Protein AF-A0AAW1X110-F1 (afdb_monomer_lite)

Organism: Rubus argutus (NCBI:txid59490)

Sequence (268 aa):
MRRFTKSFSGSEAVDFLSEDQYLEREEAIEFGRKLASKLFFQHVLEENLFEDGNHLYRFLDDDPIVSQCHNIPKGIIDVKPKPIIDIASRLRFLSCAILEAYVSEDGKHIDYRSIHGSEEFCKLSKMVFYGGNQRPPYNLMKPFSPKDKRVMVALPYAEPLIHFALVCGTRSGPALRCYSPGDIDKELMEAARSFLRNGGLIIGFDTKVASANKILKWFSIDFGKNEMEVLKHSSNYLEPAVSEALLELLATSQPKVMYQPYDWGLNC

Structure (mmCIF, N/CA/C/O backbone):
data_AF-A0AAW1X110-F1
#
_entry.id   AF-A0AAW1X110-F1
#
loop_
_atom_site.group_PDB
_atom_site.id
_atom_site.type_symbol
_atom_site.label_atom_id
_atom_site.label_alt_id
_atom_site.label_comp_id
_atom_site.label_asym_id
_atom_site.label_entity_id
_atom_site.label_seq_id
_atom_site.pdbx_PDB_ins_code
_atom_site.Cartn_x
_atom_site.Cartn_y
_atom_site.Cartn_z
_atom_site.occupancy
_atom_site.B_iso_or_equiv
_atom_site.auth_seq_id
_atom_site.auth_comp_id
_atom_site.auth_asym_id
_atom_site.auth_atom_id
_atom_site.pdbx_PDB_model_num
ATOM 1 N N . MET A 1 1 ? 32.647 -20.473 -11.581 1.00 50.22 1 MET A N 1
ATOM 2 C CA . MET A 1 1 ? 31.744 -20.030 -12.666 1.00 50.22 1 MET A CA 1
ATOM 3 C C . MET A 1 1 ? 30.499 -19.443 -12.010 1.00 50.22 1 MET A C 1
ATOM 5 O O . MET A 1 1 ? 29.885 -20.148 -11.219 1.00 50.22 1 MET A O 1
ATOM 9 N N . ARG A 1 2 ? 30.187 -18.154 -12.210 1.00 65.50 2 ARG A N 1
ATOM 10 C CA . ARG A 1 2 ? 28.954 -17.551 -11.664 1.00 65.50 2 ARG A CA 1
ATOM 11 C C . ARG A 1 2 ? 27.786 -17.952 -12.567 1.00 65.50 2 ARG A C 1
ATOM 13 O O . ARG A 1 2 ? 27.905 -17.832 -13.780 1.00 65.50 2 ARG A O 1
ATOM 20 N N . ARG A 1 3 ? 26.701 -18.471 -11.989 1.00 70.88 3 ARG A N 1
ATOM 21 C CA . ARG A 1 3 ? 25.491 -18.871 -12.719 1.00 70.88 3 ARG A CA 1
ATOM 22 C C . ARG A 1 3 ? 24.412 -17.827 -12.472 1.00 70.88 3 ARG A C 1
ATOM 24 O O . ARG A 1 3 ? 24.076 -17.569 -11.320 1.00 70.88 3 ARG A O 1
ATOM 31 N N . PHE A 1 4 ? 23.875 -17.258 -13.541 1.00 74.19 4 PHE A N 1
ATOM 32 C CA . PHE A 1 4 ? 22.747 -16.336 -13.483 1.00 74.19 4 PHE A CA 1
ATOM 33 C C . PHE A 1 4 ? 21.502 -17.070 -13.982 1.00 74.19 4 PHE A C 1
ATOM 35 O O . PHE A 1 4 ? 21.523 -17.695 -15.038 1.00 74.19 4 PHE A O 1
ATOM 42 N N . THR A 1 5 ? 20.450 -17.094 -13.166 1.00 76.12 5 THR A N 1
ATOM 43 C CA . THR A 1 5 ? 19.159 -17.706 -13.510 1.00 76.12 5 THR A CA 1
ATOM 44 C C . THR A 1 5 ? 18.179 -16.632 -13.962 1.00 76.12 5 THR A C 1
ATOM 46 O O . THR A 1 5 ? 18.274 -15.493 -13.493 1.00 76.12 5 THR A O 1
ATOM 49 N N . LYS A 1 6 ? 17.231 -17.020 -14.830 1.00 81.06 6 LYS A N 1
ATOM 50 C CA . LYS A 1 6 ? 16.184 -16.143 -15.380 1.00 81.06 6 LYS A CA 1
ATOM 51 C C . LYS A 1 6 ? 16.740 -14.862 -16.017 1.00 81.06 6 LYS A C 1
ATOM 53 O O . LYS A 1 6 ? 16.281 -13.762 -15.744 1.00 81.06 6 LYS A O 1
ATOM 58 N N . SER A 1 7 ? 17.797 -15.016 -16.799 1.00 87.62 7 SER A N 1
ATOM 59 C CA . SER A 1 7 ? 18.450 -13.930 -17.524 1.00 87.62 7 SER A CA 1
ATOM 60 C C . SER A 1 7 ? 18.450 -14.239 -19.012 1.00 87.62 7 SER A C 1
ATOM 62 O O . SER A 1 7 ? 18.475 -15.412 -19.380 1.00 87.62 7 SER A O 1
ATOM 64 N N . PHE A 1 8 ? 18.485 -13.194 -19.823 1.00 89.25 8 PHE A N 1
ATOM 65 C CA . PHE A 1 8 ? 18.603 -13.254 -21.278 1.00 89.25 8 PHE A CA 1
ATOM 66 C C . PHE A 1 8 ? 19.814 -12.427 -21.724 1.00 89.25 8 PHE A C 1
ATOM 68 O O . PHE A 1 8 ? 20.275 -11.554 -20.976 1.00 89.25 8 PHE A O 1
ATOM 75 N N . SER A 1 9 ? 20.367 -12.709 -22.902 1.00 92.44 9 SER A N 1
ATOM 76 C CA . SER A 1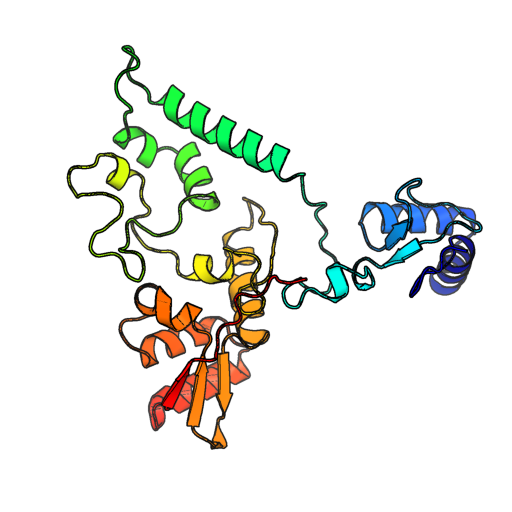 9 ? 21.443 -11.891 -23.465 1.00 92.44 9 SER A CA 1
ATOM 77 C C . SER A 1 9 ? 20.899 -10.647 -24.171 1.00 92.44 9 SER A C 1
ATOM 79 O O . SER A 1 9 ? 19.764 -10.617 -24.647 1.00 92.44 9 SER A O 1
ATOM 81 N N . GLY A 1 10 ? 21.727 -9.606 -24.274 1.00 91.75 10 GLY A N 1
ATOM 82 C CA . GLY A 1 10 ? 21.405 -8.417 -25.062 1.00 91.75 10 GLY A CA 1
ATOM 83 C C . GLY A 1 10 ? 21.059 -8.767 -26.509 1.00 91.75 10 GLY A C 1
ATOM 84 O O . GLY A 1 10 ? 20.082 -8.250 -27.038 1.00 91.75 10 GLY A O 1
ATOM 85 N N . SER A 1 11 ? 21.792 -9.708 -27.113 1.00 92.31 11 SER A N 1
ATOM 86 C CA . SER A 1 11 ? 21.510 -10.181 -28.472 1.00 92.31 11 SER A CA 1
ATOM 87 C C . SER A 1 11 ? 20.149 -10.869 -28.599 1.00 92.31 11 SER A C 1
ATOM 89 O O . SER A 1 11 ? 19.409 -10.541 -29.517 1.00 92.31 11 SER A O 1
ATOM 91 N N . GLU A 1 12 ? 19.778 -11.745 -27.656 1.00 91.25 12 GLU A N 1
ATOM 92 C CA . GLU A 1 12 ? 18.463 -12.407 -27.641 1.00 91.25 12 GLU A CA 1
ATOM 93 C C . GLU A 1 12 ? 17.323 -11.384 -27.537 1.00 91.25 12 GLU A C 1
ATOM 95 O O . GLU A 1 12 ? 16.295 -11.520 -28.198 1.00 91.25 12 GLU A O 1
ATOM 100 N N . ALA A 1 13 ? 17.509 -10.332 -26.735 1.00 91.00 13 ALA A N 1
ATOM 101 C CA . ALA A 1 13 ? 16.529 -9.257 -26.624 1.00 91.00 13 ALA A CA 1
ATOM 102 C C . ALA A 1 13 ? 16.417 -8.423 -27.905 1.00 91.00 13 ALA A C 1
ATOM 104 O O . ALA A 1 13 ? 15.311 -8.059 -28.292 1.00 91.00 13 ALA A O 1
ATOM 105 N N . VAL A 1 14 ? 17.539 -8.111 -28.559 1.00 92.94 14 VAL A N 1
ATOM 106 C CA . VAL A 1 14 ? 17.538 -7.372 -29.830 1.00 92.94 14 VAL A CA 1
ATOM 107 C C . VAL A 1 14 ? 16.884 -8.195 -30.937 1.00 92.94 14 VAL A C 1
ATOM 109 O O . VAL A 1 14 ? 16.071 -7.647 -31.676 1.00 92.94 14 VAL A O 1
ATOM 112 N N . ASP A 1 15 ? 17.185 -9.493 -31.015 1.00 91.19 15 ASP A N 1
ATOM 113 C CA . ASP A 1 15 ? 16.575 -10.411 -31.982 1.00 91.19 15 ASP A CA 1
ATOM 114 C C . ASP A 1 15 ? 15.051 -10.455 -31.787 1.00 91.19 15 ASP A C 1
ATOM 116 O O . ASP A 1 15 ? 14.297 -10.217 -32.730 1.00 91.19 15 ASP A O 1
ATOM 120 N N . PHE A 1 16 ? 14.594 -10.626 -30.541 1.00 91.62 16 PHE A N 1
ATOM 121 C CA . PHE A 1 16 ? 13.169 -10.608 -30.204 1.00 91.62 16 PHE A CA 1
ATOM 122 C C . PHE A 1 16 ? 12.484 -9.283 -30.573 1.00 91.62 16 PHE A C 1
ATOM 124 O O . PHE A 1 16 ? 11.416 -9.286 -31.178 1.00 91.62 16 PHE A O 1
ATOM 131 N N . LEU A 1 17 ? 13.083 -8.140 -30.221 1.00 89.62 17 LEU A N 1
ATOM 132 C CA . LEU A 1 17 ? 12.506 -6.822 -30.509 1.00 89.62 17 LEU A CA 1
ATOM 133 C C . LEU A 1 17 ? 12.467 -6.519 -32.011 1.00 89.62 17 LEU A C 1
ATOM 135 O O . LEU A 1 17 ? 11.524 -5.882 -32.476 1.00 89.62 17 LEU A O 1
ATOM 139 N N . SER A 1 18 ? 13.476 -6.968 -32.759 1.00 90.44 18 SER A N 1
ATOM 140 C CA . SER A 1 18 ? 13.525 -6.822 -34.213 1.00 90.44 18 SER A CA 1
ATOM 141 C C . SER A 1 18 ? 12.411 -7.627 -34.887 1.00 90.44 18 SER A C 1
ATOM 143 O O . SER A 1 18 ? 11.710 -7.088 -35.743 1.00 90.44 18 SER A O 1
ATOM 145 N N . GLU A 1 19 ? 12.183 -8.870 -34.450 1.00 88.62 19 GLU A N 1
ATOM 146 C CA . GLU A 1 19 ? 11.130 -9.740 -34.990 1.00 88.62 19 GLU A CA 1
ATOM 147 C C . GLU A 1 19 ? 9.714 -9.292 -34.597 1.00 88.62 19 GLU A C 1
ATOM 149 O O . GLU A 1 19 ? 8.831 -9.221 -35.451 1.00 88.62 19 GLU A O 1
ATOM 154 N N . ASP A 1 20 ? 9.482 -8.979 -33.319 1.00 86.69 20 ASP A N 1
ATOM 155 C CA . ASP A 1 20 ? 8.144 -8.683 -32.787 1.00 86.69 20 ASP A CA 1
ATOM 156 C C . ASP A 1 20 ? 7.628 -7.301 -33.221 1.00 86.69 20 ASP A C 1
ATOM 158 O O . ASP A 1 20 ? 6.444 -7.131 -33.517 1.00 86.69 20 ASP A O 1
ATOM 162 N N . GLN A 1 21 ? 8.522 -6.309 -33.293 1.00 82.50 21 GLN A N 1
ATOM 163 C CA . GLN A 1 21 ? 8.171 -4.926 -33.633 1.00 82.50 21 GLN A CA 1
ATOM 164 C C . GLN A 1 21 ? 8.523 -4.550 -35.081 1.00 82.50 21 GLN A C 1
ATOM 166 O O . GLN A 1 21 ? 8.281 -3.410 -35.477 1.00 82.50 21 GLN A O 1
ATOM 171 N N . TYR A 1 22 ? 9.052 -5.490 -35.877 1.00 85.88 22 TYR A N 1
ATOM 172 C CA . TYR A 1 22 ? 9.515 -5.267 -37.256 1.00 85.88 22 TYR A CA 1
ATOM 173 C C . TYR A 1 22 ? 10.511 -4.100 -37.365 1.00 85.88 22 TYR A C 1
ATOM 175 O O . TYR A 1 22 ? 10.393 -3.247 -38.245 1.00 85.88 22 TYR A O 1
ATOM 183 N N . LEU A 1 23 ? 11.465 -4.047 -36.433 1.00 86.69 23 LEU A N 1
ATOM 184 C CA . LEU A 1 23 ? 12.465 -2.982 -36.329 1.00 86.69 23 LEU A CA 1
ATOM 185 C C . LEU A 1 23 ? 13.807 -3.428 -36.904 1.00 86.69 23 LEU A C 1
ATOM 187 O O . LEU A 1 23 ? 14.222 -4.574 -36.709 1.00 86.69 23 LEU A O 1
ATOM 191 N N . GLU A 1 24 ? 14.533 -2.500 -37.529 1.00 91.50 24 GLU A N 1
ATOM 192 C CA . GLU A 1 24 ? 15.937 -2.730 -37.872 1.00 91.50 24 GLU A CA 1
ATOM 193 C C . GLU A 1 24 ? 16.781 -2.876 -36.599 1.00 91.50 24 GLU A C 1
ATOM 195 O O . GLU A 1 24 ? 16.444 -2.351 -35.533 1.00 91.50 24 GLU A O 1
ATOM 200 N N . ARG A 1 25 ? 17.915 -3.581 -36.689 1.00 90.94 25 ARG A N 1
ATOM 201 C CA . ARG A 1 25 ? 18.708 -3.944 -35.499 1.00 90.94 25 ARG A CA 1
ATOM 202 C C . ARG A 1 25 ? 19.133 -2.728 -34.665 1.00 90.94 25 ARG A C 1
ATOM 204 O O . ARG A 1 25 ? 19.085 -2.775 -33.439 1.00 90.94 25 ARG A O 1
ATOM 211 N N . GLU A 1 26 ? 19.506 -1.624 -35.313 1.00 90.75 26 GLU A N 1
ATOM 212 C CA . GLU A 1 26 ? 19.856 -0.370 -34.625 1.00 90.75 26 GLU A CA 1
ATOM 213 C C . GLU A 1 26 ? 18.654 0.261 -33.900 1.00 90.75 26 GLU A C 1
ATOM 215 O O . GLU A 1 26 ? 18.788 0.738 -32.769 1.00 90.75 26 GLU A O 1
ATOM 220 N N . GLU A 1 27 ? 17.466 0.207 -34.506 1.00 90.19 27 GLU A N 1
ATOM 221 C CA . GLU A 1 27 ? 16.222 0.720 -33.923 1.00 90.19 27 GLU A CA 1
ATOM 222 C C . GLU A 1 27 ? 15.771 -0.140 -32.735 1.00 90.19 27 GLU A C 1
ATOM 224 O O . GLU A 1 27 ? 15.361 0.393 -31.701 1.00 90.19 27 GLU A O 1
ATOM 229 N N . ALA A 1 28 ? 15.926 -1.464 -32.834 1.00 91.12 28 ALA A N 1
ATOM 230 C CA . ALA A 1 28 ? 15.676 -2.402 -31.743 1.00 91.12 28 ALA A CA 1
ATOM 231 C C . ALA A 1 28 ? 16.611 -2.152 -30.546 1.00 91.12 28 ALA A C 1
ATOM 233 O O . ALA A 1 28 ? 16.173 -2.212 -29.394 1.00 91.12 28 ALA A O 1
ATOM 234 N N . ILE A 1 29 ? 17.876 -1.786 -30.792 1.00 92.38 29 ILE A N 1
ATOM 235 C CA . ILE A 1 29 ? 18.818 -1.386 -29.733 1.00 92.38 29 ILE A CA 1
ATOM 236 C C . ILE A 1 29 ? 18.351 -0.103 -29.040 1.00 92.38 29 ILE A C 1
ATOM 238 O O . ILE A 1 29 ? 18.346 -0.025 -27.807 1.00 92.38 29 ILE A O 1
ATOM 242 N N . GLU A 1 30 ? 17.947 0.914 -29.803 1.00 92.56 30 GLU A N 1
ATOM 243 C CA . GLU A 1 30 ? 17.445 2.161 -29.224 1.00 92.56 30 GLU A CA 1
ATOM 244 C C . GLU A 1 30 ? 16.147 1.935 -28.432 1.00 92.56 30 GLU A C 1
ATOM 246 O O . GLU A 1 30 ? 15.969 2.486 -27.341 1.00 92.56 30 GLU A O 1
ATOM 251 N N . PHE A 1 31 ? 15.261 1.078 -28.935 1.00 90.19 31 PHE A N 1
ATOM 252 C CA . PHE A 1 31 ? 14.040 0.687 -28.244 1.00 90.19 31 PHE A CA 1
ATOM 253 C C . PHE A 1 31 ? 14.336 -0.081 -26.948 1.00 90.19 31 PHE A C 1
ATOM 255 O O . PHE A 1 31 ? 13.807 0.267 -25.891 1.00 90.19 31 PHE A O 1
ATOM 262 N N . GLY A 1 32 ? 15.267 -1.037 -26.979 1.00 90.50 32 GLY A N 1
ATOM 263 C CA . GLY A 1 32 ? 15.746 -1.740 -25.789 1.00 90.50 32 GLY A CA 1
ATOM 264 C C . GLY A 1 32 ? 16.339 -0.792 -24.741 1.00 90.50 32 GLY A C 1
ATOM 265 O O . GLY A 1 32 ? 16.020 -0.908 -23.558 1.00 90.50 32 GLY A O 1
ATOM 266 N N . ARG A 1 33 ? 17.099 0.237 -25.152 1.00 91.62 33 ARG A N 1
ATOM 267 C CA . ARG A 1 33 ? 17.575 1.303 -24.243 1.00 91.62 33 ARG A CA 1
ATOM 268 C C . ARG A 1 33 ? 16.424 2.101 -23.626 1.00 91.62 33 ARG A C 1
ATOM 270 O O . ARG A 1 33 ? 16.488 2.453 -22.445 1.00 91.62 33 ARG A O 1
ATOM 277 N N . LYS A 1 34 ? 15.353 2.370 -24.380 1.00 88.31 34 LYS A N 1
ATOM 278 C CA . LYS A 1 34 ? 14.141 3.027 -23.855 1.00 88.31 34 LYS A CA 1
ATOM 279 C C . LYS A 1 34 ? 13.443 2.145 -22.815 1.00 88.31 34 LYS A C 1
ATOM 281 O O . LYS A 1 34 ? 13.060 2.660 -21.768 1.00 88.31 34 LYS A O 1
ATOM 286 N N . LEU A 1 35 ? 13.354 0.834 -23.036 1.00 85.12 35 LEU A N 1
ATOM 287 C CA . LEU A 1 35 ? 12.799 -0.113 -22.061 1.00 85.12 35 LEU A CA 1
ATOM 288 C C . LEU A 1 35 ? 13.667 -0.222 -20.798 1.00 85.12 35 LEU A C 1
ATOM 290 O O . LEU A 1 35 ? 13.150 -0.124 -19.685 1.00 85.12 35 LEU A O 1
ATOM 294 N N . ALA A 1 36 ? 14.987 -0.336 -20.953 1.00 84.88 36 ALA A N 1
ATOM 295 C CA . ALA A 1 36 ? 15.929 -0.388 -19.835 1.00 84.88 36 ALA A CA 1
ATOM 296 C C . ALA A 1 36 ? 15.919 0.905 -19.000 1.00 84.88 36 ALA A C 1
ATOM 298 O O . ALA A 1 36 ? 15.918 0.857 -17.771 1.00 84.88 36 ALA A O 1
ATOM 299 N N . SER A 1 37 ? 15.833 2.081 -19.639 1.00 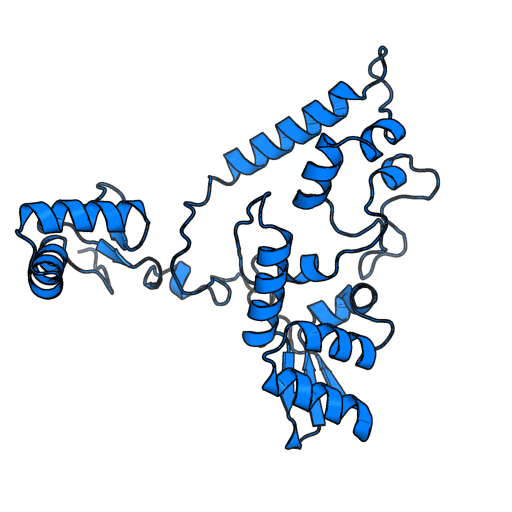79.25 37 SER A N 1
ATOM 300 C CA . SER A 1 37 ? 15.731 3.363 -18.915 1.00 79.25 37 SER A CA 1
ATOM 301 C C . SER A 1 37 ? 14.420 3.517 -18.135 1.00 79.25 37 SER A C 1
ATOM 303 O O . SER A 1 37 ? 14.394 4.204 -17.114 1.00 79.25 37 SER A O 1
ATOM 305 N N . LYS A 1 38 ? 13.358 2.828 -18.573 1.00 73.69 38 LYS A N 1
ATOM 306 C CA . LYS A 1 38 ? 12.084 2.680 -17.857 1.00 73.69 38 LYS A CA 1
ATOM 307 C C . LYS A 1 38 ? 12.051 1.487 -16.897 1.00 73.69 38 LYS A C 1
ATOM 309 O O . LYS A 1 38 ? 10.987 1.161 -16.388 1.00 73.69 38 LYS A O 1
ATOM 314 N N . LEU A 1 39 ? 13.198 0.856 -16.632 1.00 73.94 39 LEU A N 1
ATOM 315 C CA . LEU A 1 39 ? 13.346 -0.222 -15.654 1.00 73.94 39 LEU A CA 1
ATOM 316 C C . LEU A 1 39 ? 12.535 -1.493 -15.971 1.00 73.94 39 LEU A C 1
ATOM 318 O O . LEU A 1 39 ? 12.184 -2.241 -15.067 1.00 73.94 39 LEU A O 1
ATOM 322 N N . PHE A 1 40 ? 12.270 -1.796 -17.246 1.00 75.50 40 PHE A N 1
ATOM 323 C CA . PHE A 1 40 ? 11.650 -3.080 -17.612 1.00 75.50 40 PHE A CA 1
ATOM 324 C C . PHE A 1 40 ? 12.581 -4.261 -17.306 1.00 75.50 40 PHE A C 1
ATOM 326 O O . PHE A 1 40 ? 12.160 -5.298 -16.800 1.00 75.50 40 PHE A O 1
ATOM 333 N N . PHE A 1 41 ? 13.869 -4.085 -17.579 1.00 82.50 41 PHE A N 1
ATOM 334 C CA . PHE A 1 41 ? 14.927 -5.035 -17.271 1.00 82.50 41 PHE A CA 1
ATOM 335 C C . PHE A 1 41 ? 16.224 -4.273 -16.996 1.00 82.50 41 PHE A C 1
ATOM 337 O O . PHE A 1 41 ? 16.378 -3.122 -17.407 1.00 82.50 41 PHE A O 1
ATOM 344 N N . GLN A 1 42 ? 17.162 -4.916 -16.307 1.00 85.75 42 GLN A N 1
ATOM 345 C CA . GLN A 1 42 ? 18.447 -4.324 -15.943 1.00 85.75 42 GLN A CA 1
ATOM 346 C C . GLN A 1 42 ? 19.607 -5.273 -16.225 1.00 85.75 42 GLN A C 1
ATOM 348 O O . GLN A 1 42 ? 19.439 -6.495 -16.212 1.00 85.75 42 GLN A O 1
ATOM 353 N N . HIS A 1 43 ? 20.793 -4.710 -16.467 1.00 87.44 43 HIS A N 1
ATOM 354 C CA . HIS A 1 43 ? 22.016 -5.496 -16.578 1.00 87.44 43 HIS A CA 1
ATOM 355 C C . HIS A 1 43 ? 22.315 -6.168 -15.238 1.00 87.44 43 HIS A C 1
ATOM 357 O O . HIS A 1 43 ? 22.268 -5.529 -14.189 1.00 87.44 43 HIS A O 1
ATOM 363 N N . VAL A 1 44 ? 22.664 -7.451 -15.263 1.00 84.44 44 VAL A N 1
ATOM 364 C CA . VAL A 1 44 ? 22.823 -8.267 -14.049 1.00 84.44 44 VAL A CA 1
ATOM 365 C C . VAL A 1 44 ? 23.944 -7.760 -13.124 1.00 84.44 44 VAL A C 1
ATOM 367 O O . VAL A 1 44 ? 23.921 -8.041 -11.928 1.00 84.44 44 VAL A O 1
ATOM 370 N N . LEU A 1 45 ? 24.915 -7.016 -13.665 1.00 81.19 45 LEU A N 1
ATOM 371 C CA . LEU A 1 45 ? 26.000 -6.373 -12.907 1.00 81.19 45 LEU A CA 1
ATOM 372 C C . LEU A 1 45 ? 25.860 -4.844 -12.802 1.00 81.19 45 LEU A C 1
ATOM 374 O O . LEU A 1 45 ? 26.769 -4.202 -12.295 1.00 81.19 45 LEU A O 1
ATOM 378 N N . GLU A 1 46 ? 24.776 -4.258 -13.323 1.00 74.88 46 GLU A N 1
ATOM 379 C CA . GLU A 1 46 ? 24.535 -2.799 -13.342 1.00 74.88 46 GLU A CA 1
ATOM 380 C C . GLU A 1 46 ? 25.619 -1.950 -14.052 1.00 74.88 46 GLU A C 1
ATOM 382 O O . GLU A 1 46 ? 25.669 -0.735 -13.893 1.00 74.88 46 GLU A O 1
ATOM 387 N N . GLU A 1 47 ? 26.478 -2.570 -14.866 1.00 78.12 47 GLU A N 1
ATOM 388 C CA . GLU A 1 47 ? 27.591 -1.896 -15.556 1.00 78.12 47 GLU A CA 1
ATOM 389 C C . GLU A 1 47 ? 27.143 -1.015 -16.734 1.00 78.12 47 GLU A C 1
ATOM 391 O O . GLU A 1 47 ? 27.673 0.079 -16.907 1.00 78.12 47 GLU A O 1
ATOM 396 N N . ASN A 1 48 ? 26.147 -1.461 -17.513 1.00 81.69 48 ASN A N 1
ATOM 397 C CA . ASN A 1 48 ? 25.702 -0.804 -18.748 1.00 81.69 48 ASN A CA 1
ATOM 398 C C . ASN A 1 48 ? 24.168 -0.695 -18.807 1.00 81.69 48 ASN A C 1
ATOM 400 O O . ASN A 1 48 ? 23.452 -1.507 -18.220 1.00 81.69 48 ASN A O 1
ATOM 404 N N . LEU A 1 49 ? 23.656 0.288 -19.561 1.00 84.56 49 LEU A N 1
ATOM 405 C CA . LEU A 1 49 ? 22.212 0.510 -19.721 1.00 84.56 49 LEU A CA 1
ATOM 406 C C . LEU A 1 49 ? 21.556 -0.579 -20.589 1.00 84.56 49 LEU A C 1
ATOM 408 O O . LEU A 1 49 ? 20.672 -1.285 -20.118 1.00 84.56 49 LEU A O 1
ATOM 412 N N . PHE A 1 50 ? 21.985 -0.713 -21.848 1.00 91.38 50 PHE A N 1
ATOM 413 C CA . PHE A 1 50 ? 21.601 -1.796 -22.761 1.00 91.38 50 PHE A CA 1
ATOM 414 C C . PHE A 1 50 ? 22.529 -1.818 -23.984 1.00 91.38 50 PHE A C 1
ATOM 416 O O . PHE A 1 50 ? 22.725 -0.781 -24.633 1.00 91.38 50 PHE A O 1
ATOM 423 N N . GLU A 1 51 ? 23.083 -2.989 -24.288 1.00 91.31 51 GLU A N 1
ATOM 424 C CA . GLU A 1 51 ? 24.027 -3.237 -25.376 1.00 91.31 51 GLU A CA 1
ATOM 425 C C . GLU A 1 51 ? 23.706 -4.569 -26.058 1.00 91.31 51 GLU A C 1
ATOM 427 O O . GLU A 1 51 ? 23.393 -5.561 -25.398 1.00 91.31 51 GLU A O 1
ATOM 432 N N . ASP A 1 52 ? 23.802 -4.580 -27.387 1.00 91.12 52 ASP A N 1
ATOM 433 C CA . ASP A 1 52 ? 23.694 -5.794 -28.192 1.00 91.12 52 ASP A CA 1
ATOM 434 C C . ASP A 1 52 ? 24.953 -6.649 -28.014 1.00 91.12 52 ASP A C 1
ATOM 436 O O . ASP A 1 52 ? 26.075 -6.178 -28.214 1.00 91.12 52 ASP A O 1
ATOM 440 N N . GLY A 1 53 ? 24.771 -7.905 -27.611 1.00 89.69 53 GLY A N 1
ATOM 441 C CA . GLY A 1 53 ? 25.861 -8.844 -27.378 1.00 89.69 53 GLY A CA 1
ATOM 442 C C . GLY A 1 53 ? 25.622 -9.770 -26.189 1.00 89.69 53 GLY A C 1
ATOM 443 O O . GLY A 1 53 ? 24.493 -10.011 -25.763 1.00 89.69 53 GLY A O 1
ATOM 444 N N . ASN A 1 54 ? 26.717 -10.284 -25.627 1.00 88.88 54 ASN A N 1
ATOM 445 C CA . ASN A 1 54 ? 26.702 -11.304 -24.568 1.00 88.88 54 ASN A CA 1
ATOM 446 C C . ASN A 1 54 ? 26.508 -10.736 -23.151 1.00 88.88 54 ASN A C 1
ATOM 448 O O . ASN A 1 54 ? 26.742 -11.433 -22.160 1.00 88.88 54 ASN A O 1
ATOM 452 N N . HIS A 1 55 ? 26.100 -9.475 -23.044 1.00 90.25 55 HIS A N 1
ATOM 453 C CA . HIS A 1 55 ? 25.732 -8.856 -21.777 1.00 90.25 55 HIS A CA 1
ATOM 454 C C . HIS A 1 55 ? 24.434 -9.479 -21.269 1.00 90.25 55 HIS A C 1
ATOM 456 O O . HIS A 1 55 ? 23.504 -9.692 -22.043 1.00 90.25 55 HIS A O 1
ATOM 462 N N . LEU A 1 56 ? 24.381 -9.807 -19.978 1.00 89.94 56 LEU A N 1
ATOM 463 C CA . LEU A 1 56 ? 23.225 -10.477 -19.387 1.00 89.94 56 LEU A CA 1
ATOM 464 C C . LEU A 1 56 ? 22.300 -9.462 -18.730 1.00 89.94 56 LEU A C 1
ATOM 466 O O . LEU A 1 56 ? 22.730 -8.648 -17.908 1.00 89.94 56 LEU A O 1
ATOM 470 N N . TYR A 1 57 ? 21.017 -9.591 -19.035 1.00 87.69 57 TYR A N 1
ATOM 471 C CA . TYR A 1 57 ? 19.941 -8.768 -18.508 1.00 87.69 57 TYR A CA 1
ATOM 472 C C . TYR A 1 57 ? 18.906 -9.634 -17.792 1.00 87.69 57 TYR A C 1
ATOM 474 O O . TYR A 1 57 ? 18.797 -10.841 -18.024 1.00 87.69 57 TYR A O 1
ATOM 482 N N . ARG A 1 58 ? 18.163 -9.020 -16.873 1.00 85.06 58 ARG A N 1
ATOM 483 C CA . ARG A 1 58 ? 17.107 -9.667 -16.092 1.00 85.06 58 ARG A CA 1
ATOM 484 C C . ARG A 1 58 ? 15.929 -8.712 -15.917 1.00 85.06 58 ARG A C 1
ATOM 486 O O . ARG A 1 58 ? 16.138 -7.534 -15.630 1.00 85.06 58 ARG A O 1
ATOM 493 N N . PHE A 1 59 ? 14.707 -9.226 -16.047 1.00 81.31 59 PHE A N 1
ATOM 494 C CA . PHE A 1 59 ? 13.494 -8.489 -15.686 1.00 81.31 59 PHE A CA 1
ATOM 495 C C . PHE A 1 59 ? 13.458 -8.213 -14.181 1.00 81.31 59 PHE A C 1
ATOM 497 O O . PHE A 1 59 ? 13.821 -9.077 -13.385 1.00 81.31 59 PHE A O 1
ATOM 504 N N . LEU A 1 60 ? 12.993 -7.033 -13.770 1.00 68.88 60 LEU A N 1
ATOM 505 C CA . LEU A 1 60 ? 12.944 -6.696 -12.341 1.00 68.88 60 LEU A CA 1
ATOM 506 C C . LEU A 1 60 ? 12.060 -7.652 -11.526 1.00 68.88 60 LEU A C 1
ATOM 508 O O . LEU A 1 60 ? 12.412 -7.983 -10.397 1.00 68.88 60 LEU A O 1
ATOM 512 N N . ASP A 1 61 ? 10.973 -8.159 -12.112 1.00 64.19 61 ASP A N 1
ATOM 513 C CA . ASP A 1 61 ? 10.095 -9.150 -11.470 1.00 64.19 61 ASP A CA 1
ATOM 514 C C . ASP A 1 61 ? 10.804 -10.489 -11.185 1.00 64.19 61 ASP A C 1
ATOM 516 O O . ASP A 1 61 ? 10.417 -11.232 -10.279 1.00 64.19 61 ASP A O 1
ATOM 520 N N . ASP A 1 62 ? 11.854 -10.801 -11.948 1.00 68.31 62 ASP A N 1
ATOM 521 C CA . ASP A 1 62 ? 12.657 -12.014 -11.800 1.00 68.31 62 ASP A CA 1
ATOM 522 C C . ASP A 1 62 ? 13.906 -11.807 -10.939 1.00 68.31 62 ASP A C 1
ATOM 524 O O . ASP A 1 62 ? 14.680 -12.754 -10.741 1.00 68.31 62 ASP A O 1
ATOM 528 N N . ASP A 1 63 ? 14.115 -10.600 -10.402 1.00 66.12 63 ASP A N 1
ATOM 529 C CA . ASP A 1 63 ? 15.186 -10.344 -9.451 1.00 66.12 63 ASP A CA 1
ATOM 530 C C . ASP A 1 63 ? 15.027 -11.261 -8.221 1.00 66.12 63 ASP A C 1
ATOM 532 O O . ASP A 1 63 ? 13.934 -11.375 -7.659 1.00 66.12 63 ASP A O 1
ATOM 536 N N . PRO A 1 64 ? 16.084 -11.973 -7.789 1.00 63.59 64 PRO A N 1
ATOM 537 C CA . PRO A 1 64 ? 15.988 -12.925 -6.689 1.00 63.59 64 PRO A CA 1
ATOM 538 C C . PRO A 1 64 ? 15.561 -12.274 -5.370 1.00 63.59 64 PRO A C 1
ATOM 540 O O . PRO A 1 64 ? 15.003 -12.976 -4.538 1.00 63.59 64 PRO A O 1
ATOM 543 N N . ILE A 1 65 ? 15.788 -10.974 -5.171 1.00 59.53 65 ILE A N 1
ATOM 544 C CA . ILE A 1 65 ? 15.317 -10.246 -3.989 1.00 59.53 65 ILE A CA 1
ATOM 545 C C . ILE A 1 65 ? 13.841 -9.880 -4.173 1.00 59.53 65 ILE A C 1
ATOM 547 O O . ILE A 1 65 ? 13.021 -10.209 -3.321 1.00 59.53 65 ILE A O 1
ATOM 551 N N . VAL A 1 66 ? 13.479 -9.274 -5.309 1.00 56.12 66 VAL A N 1
ATOM 552 C CA . VAL A 1 66 ? 12.101 -8.816 -5.591 1.00 56.12 66 VAL A CA 1
ATOM 553 C C . VAL A 1 66 ? 11.112 -9.982 -5.669 1.00 56.12 66 VAL A C 1
ATOM 555 O O . VAL A 1 66 ? 10.007 -9.895 -5.140 1.00 56.12 66 VAL A O 1
ATOM 558 N N . SER A 1 67 ? 11.517 -11.106 -6.261 1.00 56.94 67 SER A N 1
ATOM 559 C CA . SER A 1 67 ? 10.693 -12.316 -6.382 1.00 56.94 67 SER A CA 1
ATOM 560 C C . SER A 1 67 ? 10.388 -13.000 -5.044 1.00 56.94 67 SER A C 1
ATOM 562 O O . SER A 1 67 ? 9.423 -13.764 -4.962 1.00 56.94 67 SER A O 1
ATOM 564 N N . GLN A 1 68 ? 11.174 -12.724 -3.996 1.00 54.41 68 GLN A N 1
ATOM 565 C CA . GLN A 1 68 ? 10.932 -13.205 -2.630 1.00 54.41 68 GLN A CA 1
ATOM 566 C C . GLN A 1 68 ? 10.032 -12.253 -1.826 1.00 54.41 68 GLN A C 1
ATOM 568 O O . GLN A 1 68 ? 9.461 -12.644 -0.806 1.00 54.41 68 GLN A O 1
ATOM 573 N N . CYS A 1 69 ? 9.827 -11.022 -2.302 1.00 51.44 69 CYS A N 1
ATOM 574 C CA . CYS A 1 69 ? 8.931 -10.067 -1.671 1.00 51.44 69 CYS A CA 1
ATOM 575 C C . CYS A 1 69 ? 7.463 -10.384 -2.009 1.00 51.44 69 CYS A C 1
ATOM 577 O O . CYS A 1 69 ? 7.021 -10.294 -3.153 1.00 51.44 69 CYS A O 1
ATOM 579 N N . HIS A 1 70 ? 6.659 -10.682 -0.991 1.00 53.16 70 HIS A N 1
ATOM 580 C CA . HIS A 1 70 ? 5.223 -10.941 -1.125 1.00 53.16 70 HIS A CA 1
ATOM 581 C C . HIS A 1 70 ? 4.403 -9.677 -1.415 1.00 53.16 70 HIS A C 1
ATOM 583 O O . HIS A 1 70 ? 3.370 -9.753 -2.077 1.00 53.16 70 HIS A O 1
ATOM 589 N N . ASN A 1 71 ? 4.886 -8.520 -0.950 1.00 53.31 71 ASN A N 1
ATOM 590 C CA . ASN A 1 71 ? 4.164 -7.245 -1.010 1.00 53.31 71 ASN A CA 1
ATOM 591 C C . ASN A 1 71 ? 4.870 -6.193 -1.889 1.00 53.31 71 ASN A C 1
ATOM 593 O O . ASN A 1 71 ? 4.901 -5.014 -1.548 1.00 53.31 71 ASN A O 1
ATOM 597 N N . ILE A 1 72 ? 5.478 -6.593 -3.006 1.00 57.81 72 ILE A N 1
ATOM 598 C CA . ILE A 1 72 ? 5.869 -5.648 -4.066 1.00 57.81 72 ILE A CA 1
ATOM 599 C C . ILE A 1 72 ? 4.803 -5.725 -5.167 1.00 57.81 72 ILE A C 1
ATOM 601 O O . ILE A 1 72 ? 4.412 -6.836 -5.538 1.00 57.81 72 ILE A O 1
ATOM 605 N N . PRO A 1 73 ? 4.266 -4.590 -5.662 1.00 52.88 73 PRO A N 1
ATOM 606 C CA . PRO A 1 73 ? 3.370 -4.617 -6.810 1.00 52.88 73 PRO A CA 1
ATOM 607 C C . PRO A 1 73 ? 4.092 -5.293 -7.980 1.00 52.88 73 PRO A C 1
ATOM 609 O O . PRO A 1 73 ? 5.141 -4.819 -8.399 1.00 52.88 73 PRO A O 1
ATOM 612 N N . LYS A 1 74 ? 3.548 -6.402 -8.487 1.00 51.59 74 LYS A N 1
ATOM 613 C CA . LYS A 1 74 ? 4.055 -7.030 -9.712 1.00 51.59 74 LYS A CA 1
ATOM 614 C C . LYS A 1 74 ? 3.643 -6.150 -10.890 1.00 51.59 74 LYS A C 1
ATOM 616 O O . LYS A 1 74 ? 2.442 -5.935 -11.073 1.00 51.59 74 LYS A O 1
ATOM 621 N N . GLY A 1 75 ? 4.608 -5.616 -11.635 1.00 50.53 75 GLY A N 1
ATOM 622 C CA . GLY A 1 75 ? 4.364 -4.697 -12.750 1.00 50.53 75 GLY A CA 1
ATOM 623 C C . GLY A 1 75 ? 5.256 -3.453 -12.763 1.00 50.53 75 GLY A C 1
ATOM 624 O O . GLY A 1 75 ? 6.053 -3.205 -11.860 1.00 50.53 75 GLY A O 1
ATOM 625 N N . ILE A 1 76 ? 5.111 -2.663 -13.828 1.00 46.31 76 ILE A N 1
ATOM 626 C CA . ILE A 1 76 ? 5.967 -1.512 -14.134 1.00 46.31 76 ILE A CA 1
ATOM 627 C C . ILE A 1 76 ? 5.710 -0.392 -13.119 1.00 46.31 76 ILE A C 1
ATOM 629 O O . ILE A 1 76 ? 4.620 0.175 -13.059 1.00 46.31 76 ILE A O 1
ATOM 633 N N . ILE A 1 77 ? 6.730 -0.053 -12.332 1.00 44.47 77 ILE A N 1
ATOM 634 C CA . ILE A 1 77 ? 6.766 1.203 -11.586 1.00 44.47 77 ILE A CA 1
ATOM 635 C C . ILE A 1 77 ? 7.438 2.221 -12.511 1.00 44.47 77 ILE A C 1
ATOM 637 O O . ILE A 1 77 ? 8.657 2.221 -12.651 1.00 44.47 77 ILE A O 1
ATOM 641 N N . ASP A 1 78 ? 6.651 3.102 -13.137 1.00 42.81 78 ASP A N 1
ATOM 642 C CA . ASP A 1 78 ? 7.144 4.127 -14.082 1.00 42.81 78 ASP A CA 1
ATOM 643 C C . ASP A 1 78 ? 8.093 5.163 -13.439 1.00 42.81 78 ASP A C 1
ATOM 645 O O . ASP A 1 78 ? 8.659 6.026 -14.116 1.00 42.81 78 ASP A O 1
ATOM 649 N N . VAL A 1 79 ? 8.273 5.105 -12.117 1.00 43.72 79 VAL A N 1
ATOM 650 C CA . VAL A 1 79 ? 9.069 6.052 -11.337 1.00 43.72 79 VAL A CA 1
ATOM 651 C C . VAL A 1 79 ? 10.263 5.335 -10.723 1.00 43.72 79 VAL A C 1
ATOM 653 O O . VAL A 1 79 ? 10.119 4.551 -9.786 1.00 43.72 79 VAL A O 1
ATOM 656 N N . LYS A 1 80 ? 11.471 5.668 -11.196 1.00 46.91 80 LYS A N 1
ATOM 657 C CA . LYS A 1 80 ? 12.713 5.243 -10.541 1.00 46.91 80 LYS A CA 1
ATOM 658 C C . LYS A 1 80 ? 12.694 5.715 -9.077 1.00 46.91 80 LYS A C 1
ATOM 660 O O . LYS A 1 80 ? 12.648 6.931 -8.846 1.00 46.91 80 LYS A O 1
ATOM 665 N N . PRO A 1 81 ? 12.740 4.804 -8.086 1.00 47.72 81 PRO A N 1
ATOM 666 C CA . PRO A 1 81 ? 12.734 5.198 -6.687 1.00 47.72 81 PRO A CA 1
ATOM 667 C C . PRO A 1 81 ? 13.985 6.026 -6.398 1.00 47.72 81 PRO A C 1
ATOM 669 O O . PRO A 1 81 ? 15.109 5.637 -6.724 1.00 47.72 81 PRO A O 1
ATOM 672 N N . LYS A 1 82 ? 13.790 7.208 -5.810 1.00 50.53 82 LYS A N 1
ATOM 673 C CA . LYS A 1 82 ? 14.913 8.028 -5.350 1.00 50.53 82 LYS A CA 1
ATOM 674 C C . LYS A 1 82 ? 15.598 7.312 -4.185 1.00 50.53 82 LYS A C 1
ATOM 676 O O . LYS A 1 82 ? 14.897 6.706 -3.370 1.00 50.53 82 LYS A O 1
ATOM 681 N N . PRO A 1 83 ? 16.931 7.406 -4.060 1.00 58.25 83 PRO A N 1
ATOM 682 C CA . PRO A 1 83 ? 17.633 6.900 -2.892 1.00 58.25 83 PRO A CA 1
ATOM 683 C C . PRO A 1 83 ? 16.982 7.397 -1.598 1.00 58.25 83 PRO A C 1
ATOM 685 O O . PRO A 1 83 ? 16.652 8.578 -1.463 1.00 58.25 83 PRO A O 1
ATOM 688 N N . ILE A 1 84 ? 16.812 6.503 -0.620 1.00 52.91 84 ILE A N 1
ATOM 689 C CA . ILE A 1 84 ? 16.154 6.839 0.652 1.00 52.91 84 ILE A CA 1
ATOM 690 C C . ILE A 1 84 ? 16.870 7.977 1.390 1.00 52.91 84 ILE A C 1
ATOM 692 O O . ILE A 1 84 ? 16.226 8.772 2.071 1.00 52.91 84 ILE A O 1
ATOM 696 N N . ILE A 1 85 ? 18.186 8.103 1.199 1.00 54.66 85 ILE A N 1
ATOM 697 C CA . ILE A 1 85 ? 18.990 9.189 1.762 1.00 54.66 85 ILE A CA 1
ATOM 698 C C . ILE A 1 85 ? 18.613 10.553 1.173 1.00 54.66 85 ILE A C 1
ATOM 700 O O . ILE A 1 85 ? 18.551 11.535 1.911 1.00 54.66 85 ILE A O 1
ATOM 704 N N . ASP A 1 86 ? 18.267 10.610 -0.114 1.00 54.66 86 ASP A N 1
ATOM 705 C CA . ASP A 1 86 ? 17.848 11.839 -0.791 1.00 54.66 86 ASP A CA 1
ATOM 706 C C . ASP A 1 86 ? 16.435 12.230 -0.367 1.00 54.66 86 ASP A C 1
ATOM 708 O O . ASP A 1 86 ? 16.155 13.403 -0.110 1.00 54.66 86 ASP A O 1
ATOM 712 N N . ILE A 1 87 ? 15.544 11.240 -0.239 1.00 53.81 87 ILE A N 1
ATOM 713 C CA . ILE A 1 87 ? 14.184 11.444 0.270 1.00 53.81 87 ILE A CA 1
ATOM 714 C C . ILE A 1 87 ? 14.246 11.963 1.709 1.00 53.81 87 ILE A C 1
ATOM 716 O O . ILE A 1 87 ? 13.657 13.000 2.009 1.00 53.81 87 ILE A O 1
ATOM 720 N N . ALA A 1 88 ? 15.001 11.296 2.586 1.00 53.44 88 ALA A N 1
ATOM 721 C CA . ALA A 1 88 ? 15.150 11.689 3.983 1.00 53.44 88 ALA A CA 1
ATOM 722 C C . ALA A 1 88 ? 15.775 13.085 4.121 1.00 53.44 88 ALA A C 1
ATOM 724 O O . ALA A 1 88 ? 15.285 13.906 4.896 1.00 53.44 88 ALA A O 1
ATOM 725 N N . SER A 1 89 ? 16.812 13.384 3.333 1.00 63.28 89 SER A N 1
ATOM 726 C CA . SER A 1 89 ? 17.464 14.699 3.332 1.00 63.28 89 SER A CA 1
ATOM 727 C C . SER A 1 89 ? 16.510 15.798 2.878 1.00 63.28 89 SER A C 1
ATOM 729 O O . SER A 1 89 ? 16.447 16.858 3.498 1.00 63.28 89 SER A O 1
ATOM 731 N N . ARG A 1 90 ? 15.709 15.540 1.840 1.00 59.66 90 ARG A N 1
ATOM 732 C CA . ARG A 1 90 ? 14.741 16.509 1.322 1.00 59.66 90 ARG A CA 1
ATOM 733 C C . ARG A 1 90 ? 13.563 16.720 2.270 1.00 59.66 90 ARG A C 1
ATOM 735 O O . ARG A 1 90 ? 13.162 17.861 2.469 1.00 59.66 90 ARG A O 1
ATOM 742 N N . LEU A 1 91 ? 13.051 15.659 2.897 1.00 60.50 91 LEU A N 1
ATOM 743 C CA . LEU A 1 91 ? 12.025 15.759 3.942 1.00 60.50 91 LEU A CA 1
ATOM 744 C C . LEU A 1 91 ? 12.537 16.540 5.152 1.00 60.50 91 LEU A C 1
ATOM 746 O O . LEU A 1 91 ? 11.835 17.411 5.661 1.00 60.50 91 LEU A O 1
ATOM 750 N N . ARG A 1 92 ? 13.778 16.280 5.577 1.00 65.75 92 ARG A N 1
ATOM 751 C CA . ARG A 1 92 ? 14.428 17.031 6.653 1.00 65.75 92 ARG A CA 1
ATOM 752 C C . ARG A 1 92 ? 14.583 18.502 6.285 1.00 65.75 92 ARG A C 1
ATOM 754 O O . ARG A 1 92 ? 14.232 19.348 7.095 1.00 65.75 92 ARG A O 1
ATOM 761 N N . PHE A 1 93 ? 15.049 18.804 5.074 1.00 68.12 93 PHE A N 1
ATOM 762 C CA . PHE A 1 93 ? 15.197 20.178 4.598 1.00 68.12 93 PHE A CA 1
ATOM 763 C C . PHE A 1 93 ? 13.857 20.919 4.575 1.00 68.12 93 PHE A C 1
ATOM 765 O O . PHE A 1 93 ? 13.761 22.011 5.119 1.00 68.12 93 PHE A O 1
ATOM 772 N N . LEU A 1 94 ? 12.808 20.304 4.021 1.00 59.78 94 LEU A N 1
ATOM 773 C CA . LEU A 1 94 ? 11.463 20.887 3.996 1.00 59.78 94 LEU A CA 1
ATOM 774 C C . LEU A 1 94 ? 10.904 21.091 5.409 1.00 59.78 94 LEU A C 1
ATOM 776 O O . LEU A 1 94 ? 10.354 22.147 5.702 1.00 59.78 94 LEU A O 1
ATOM 780 N N . SER A 1 95 ? 11.082 20.113 6.302 1.00 67.56 95 SER A N 1
ATOM 781 C CA . SER A 1 95 ? 10.665 20.241 7.699 1.00 67.56 95 SER A CA 1
ATOM 782 C C . SER A 1 95 ? 11.420 21.361 8.415 1.00 67.56 95 SER A C 1
ATOM 784 O O . SER A 1 95 ? 10.796 22.116 9.149 1.00 67.56 95 SER A O 1
ATOM 786 N N . CYS A 1 96 ? 12.736 21.480 8.226 1.00 70.56 96 CYS A N 1
ATOM 787 C CA . CYS A 1 96 ? 13.533 22.552 8.819 1.00 70.56 96 CYS A CA 1
ATOM 788 C C . CYS A 1 96 ? 13.126 23.917 8.261 1.00 70.56 96 CYS A C 1
ATOM 790 O O . CYS A 1 96 ? 12.862 24.813 9.050 1.00 70.56 96 CYS A O 1
ATOM 792 N N . ALA A 1 97 ? 12.970 24.048 6.942 1.00 70.75 97 ALA A N 1
ATOM 793 C CA . ALA A 1 97 ? 12.564 25.296 6.299 1.00 70.75 97 ALA A CA 1
ATOM 794 C C . ALA A 1 97 ? 11.185 25.778 6.780 1.00 70.75 97 ALA A C 1
ATOM 796 O O . ALA A 1 97 ? 11.006 26.963 7.044 1.00 70.75 97 ALA A O 1
ATOM 797 N N . ILE A 1 98 ? 10.223 24.863 6.959 1.00 71.81 98 ILE A N 1
ATOM 798 C CA . ILE A 1 98 ? 8.924 25.201 7.554 1.00 71.81 98 ILE A CA 1
ATOM 799 C C . ILE A 1 98 ? 9.102 25.623 9.017 1.00 71.81 98 ILE A C 1
ATOM 801 O O . ILE A 1 98 ? 8.522 26.608 9.439 1.00 71.81 98 ILE A O 1
ATOM 805 N N . LEU A 1 99 ? 9.900 24.925 9.823 1.00 76.19 99 LEU A N 1
ATOM 806 C CA . LEU A 1 99 ? 10.077 25.319 11.226 1.00 76.19 99 LEU A CA 1
ATOM 807 C C . LEU A 1 99 ? 10.804 26.667 11.367 1.00 76.19 99 LEU A C 1
ATOM 809 O O . LEU A 1 99 ? 10.436 27.452 12.234 1.00 76.19 99 LEU A O 1
ATOM 813 N N . GLU A 1 100 ? 11.781 26.948 10.506 1.00 78.19 100 GLU A N 1
ATOM 814 C CA . GLU A 1 100 ? 12.531 28.208 10.460 1.00 78.19 100 GLU A CA 1
ATOM 815 C C . GLU A 1 100 ? 11.668 29.381 9.989 1.00 78.19 100 GLU A C 1
ATOM 817 O O . GLU A 1 100 ? 11.727 30.449 10.586 1.00 78.19 100 GLU A O 1
ATOM 822 N N . ALA A 1 101 ? 10.816 29.193 8.977 1.00 77.38 101 ALA A N 1
ATOM 823 C CA . ALA A 1 101 ? 9.934 30.255 8.482 1.00 77.38 101 ALA A CA 1
ATOM 824 C C . ALA A 1 101 ? 8.928 30.752 9.537 1.00 77.38 101 ALA A C 1
ATOM 826 O O . ALA A 1 101 ? 8.415 31.864 9.435 1.00 77.38 101 ALA A O 1
ATOM 827 N N . TYR A 1 102 ? 8.650 29.927 10.546 1.00 78.75 102 TYR A N 1
ATOM 828 C CA . TYR A 1 102 ? 7.694 30.215 11.611 1.00 78.75 102 TYR A CA 1
ATOM 829 C C . TYR A 1 102 ? 8.345 30.222 13.001 1.00 78.75 102 TYR A C 1
ATOM 831 O O . TYR A 1 102 ? 7.637 30.168 14.012 1.00 78.75 102 TYR A O 1
ATOM 839 N N . VAL A 1 103 ? 9.678 30.279 13.078 1.00 83.44 103 VAL A N 1
ATOM 840 C CA . VAL A 1 103 ? 10.382 30.500 14.343 1.00 83.44 103 VAL A CA 1
ATOM 841 C C . VAL A 1 103 ? 10.275 31.978 14.725 1.00 83.44 103 VAL A C 1
ATOM 843 O O . VAL A 1 103 ? 10.323 32.864 13.875 1.00 83.44 103 VAL A O 1
ATOM 846 N N . SER A 1 104 ? 10.094 32.261 16.010 1.00 81.06 104 SER A N 1
ATOM 847 C CA . SER A 1 104 ? 10.124 33.618 16.543 1.00 81.06 104 SER A CA 1
ATOM 848 C C . SER A 1 104 ? 11.493 34.257 16.313 1.00 81.06 104 SER A C 1
ATOM 850 O O . SER A 1 104 ? 12.503 33.560 16.256 1.00 81.06 104 SER A O 1
ATOM 852 N N . GLU A 1 105 ? 11.548 35.589 16.241 1.00 77.19 105 GLU A N 1
ATOM 853 C CA . GLU A 1 105 ? 12.799 36.336 16.008 1.00 77.19 105 GLU A CA 1
ATOM 854 C C . GLU A 1 105 ? 13.903 36.020 17.035 1.00 77.19 105 GLU A C 1
ATOM 856 O O . GLU A 1 105 ? 15.089 36.128 16.734 1.00 77.19 105 GLU A O 1
ATOM 861 N N . ASP A 1 106 ? 13.529 35.589 18.243 1.00 81.31 106 ASP A N 1
ATOM 862 C CA . ASP A 1 106 ? 14.460 35.165 19.294 1.00 81.31 106 ASP A CA 1
ATOM 863 C C . ASP A 1 106 ? 14.956 33.709 19.150 1.00 81.31 106 ASP A C 1
ATOM 865 O O . ASP A 1 106 ? 15.766 33.256 19.962 1.00 81.31 106 ASP A O 1
ATOM 869 N N . GLY A 1 107 ? 14.457 32.964 18.159 1.00 75.25 107 GLY A N 1
ATOM 870 C CA . GLY A 1 107 ? 14.792 31.568 17.872 1.00 75.25 107 GLY A CA 1
ATOM 871 C C . GLY A 1 107 ? 14.266 30.548 18.890 1.00 75.25 107 GLY A C 1
ATOM 872 O O . GLY A 1 107 ? 14.614 29.371 18.808 1.00 75.25 107 GLY A O 1
ATOM 873 N N . LYS A 1 108 ? 13.468 30.967 19.882 1.00 75.12 108 LYS A N 1
ATOM 874 C CA . LYS A 1 108 ? 13.094 30.117 21.031 1.00 75.12 108 LYS A CA 1
ATOM 875 C C . LYS A 1 108 ? 11.728 29.459 20.905 1.00 75.12 108 LYS A C 1
ATOM 877 O O . LYS A 1 108 ? 11.456 28.490 21.614 1.00 75.12 108 LYS A O 1
ATOM 882 N N . HIS A 1 109 ? 10.858 29.976 20.044 1.00 73.19 109 HIS A N 1
ATOM 883 C CA . HIS A 1 109 ? 9.483 29.516 19.920 1.00 73.19 109 HIS A CA 1
ATOM 884 C C . HIS A 1 109 ? 9.108 29.331 18.457 1.00 73.19 109 HIS A C 1
ATOM 886 O O . HIS A 1 109 ? 9.555 30.066 17.594 1.00 73.19 109 HIS A O 1
ATOM 892 N N . ILE A 1 110 ? 8.258 28.349 18.182 1.00 79.88 110 ILE A N 1
ATOM 893 C CA . ILE A 1 110 ? 7.728 28.108 16.840 1.00 79.88 110 ILE A CA 1
ATOM 894 C C . ILE A 1 110 ? 6.235 28.425 16.867 1.00 79.88 110 ILE A C 1
ATOM 896 O O . ILE A 1 110 ? 5.508 27.938 17.745 1.00 79.88 110 ILE A O 1
ATOM 900 N N . ASP A 1 111 ? 5.779 29.250 15.927 1.00 80.00 111 ASP A N 1
ATOM 901 C CA . ASP A 1 111 ? 4.375 29.613 15.770 1.00 80.00 111 ASP A CA 1
ATOM 902 C C . ASP A 1 111 ? 3.601 28.533 15.005 1.00 80.00 111 ASP A C 1
ATOM 904 O O . ASP A 1 111 ? 3.227 28.663 13.838 1.00 80.00 111 ASP A O 1
ATOM 908 N N . TYR A 1 112 ? 3.309 27.447 15.718 1.00 73.94 112 TYR A N 1
ATOM 909 C CA . TYR A 1 112 ? 2.501 26.340 15.209 1.00 73.94 112 TYR A CA 1
ATOM 910 C C . TYR A 1 112 ? 1.097 26.756 14.736 1.00 73.94 112 TYR A C 1
ATOM 912 O O . TYR A 1 112 ? 0.482 26.020 13.965 1.00 73.94 112 TYR A O 1
ATOM 920 N N . ARG A 1 113 ? 0.579 27.918 15.166 1.00 71.12 113 ARG A N 1
ATOM 921 C CA . ARG A 1 113 ? -0.735 28.412 14.735 1.00 71.12 113 ARG A CA 1
ATOM 922 C C . ARG A 1 113 ? -0.693 28.870 13.282 1.00 71.12 113 ARG A C 1
ATOM 924 O O . ARG A 1 113 ? -1.595 28.539 12.518 1.00 71.12 113 ARG A O 1
ATOM 931 N N . SER A 1 114 ? 0.357 29.594 12.916 1.00 75.06 114 SER A N 1
ATOM 932 C CA . SER A 1 114 ? 0.566 30.082 11.555 1.00 75.06 114 SER A CA 1
ATOM 933 C C . SER A 1 114 ? 1.030 28.962 10.615 1.00 75.06 114 SER A C 1
ATOM 935 O O . SER A 1 114 ? 0.600 28.929 9.466 1.00 75.06 114 SER A O 1
ATOM 937 N N . ILE A 1 115 ? 1.792 27.980 11.125 1.00 75.81 115 ILE A N 1
ATOM 938 C CA . ILE A 1 115 ? 2.147 26.756 10.379 1.00 75.81 115 ILE A CA 1
ATOM 939 C C . ILE A 1 115 ? 0.896 25.973 9.963 1.00 75.81 115 ILE A C 1
ATOM 941 O O . ILE A 1 115 ? 0.798 25.552 8.819 1.00 75.81 115 ILE A O 1
ATOM 945 N N . HIS A 1 116 ? -0.078 25.772 10.859 1.00 63.44 116 HIS A N 1
ATOM 946 C CA . HIS A 1 116 ? -1.283 24.994 10.535 1.00 63.44 116 HIS A CA 1
ATOM 947 C C . HIS A 1 116 ? -2.046 25.537 9.313 1.00 63.44 116 HIS A C 1
ATOM 949 O O . HIS A 1 116 ? -2.585 24.760 8.528 1.00 63.44 116 HIS A O 1
ATOM 955 N N . GLY A 1 117 ? -2.089 26.863 9.155 1.00 63.09 117 GLY A N 1
ATOM 956 C CA . GLY A 1 117 ? -2.781 27.526 8.051 1.00 63.09 117 GLY A CA 1
ATOM 957 C C . GLY A 1 117 ? -1.960 27.669 6.769 1.00 63.09 117 GLY A C 1
ATOM 958 O O . GLY A 1 117 ? -2.478 28.230 5.805 1.00 63.09 117 GLY A O 1
ATOM 959 N N . SER A 1 118 ? -0.702 27.220 6.745 1.00 72.94 118 SER A N 1
ATOM 960 C CA . SER A 1 118 ? 0.182 27.430 5.600 1.00 72.94 118 SER A CA 1
ATOM 961 C C . SER A 1 118 ? 0.009 26.373 4.515 1.00 72.94 118 SER A C 1
ATOM 963 O O . SER A 1 118 ? -0.252 25.195 4.780 1.00 72.94 118 SER A O 1
ATOM 965 N N . GLU A 1 119 ? 0.169 26.791 3.261 1.00 65.25 119 GLU A N 1
ATOM 966 C CA . GLU A 1 119 ? 0.034 25.899 2.110 1.00 65.25 119 GLU A CA 1
ATOM 967 C C . GLU A 1 119 ? 1.186 24.879 2.067 1.00 65.25 119 GLU A C 1
ATOM 969 O O . GLU A 1 119 ? 1.004 23.722 1.682 1.00 65.25 119 GLU A O 1
ATOM 974 N N . GLU A 1 120 ? 2.368 25.286 2.526 1.00 64.50 120 GLU A N 1
ATOM 975 C CA . GLU A 1 120 ? 3.585 24.486 2.629 1.00 64.50 120 GLU A CA 1
ATOM 976 C C . GLU A 1 120 ? 3.422 23.355 3.645 1.00 64.50 120 GLU A C 1
ATOM 978 O O . GLU A 1 120 ? 3.771 22.205 3.363 1.00 64.50 120 GLU A O 1
ATOM 983 N N . PHE A 1 121 ? 2.842 23.655 4.810 1.00 63.81 121 PHE A N 1
ATOM 984 C CA . PHE A 1 121 ? 2.564 22.646 5.821 1.00 63.81 121 PHE A CA 1
ATOM 985 C C . PHE A 1 121 ? 1.397 21.746 5.415 1.00 63.81 121 PHE A C 1
ATOM 987 O O . PHE A 1 121 ? 1.471 20.540 5.630 1.00 63.81 121 PHE A O 1
ATOM 994 N N . CYS A 1 122 ? 0.360 22.281 4.763 1.00 56.75 122 CYS A N 1
ATOM 995 C CA . CYS A 1 122 ? -0.715 21.470 4.181 1.00 56.75 122 CYS A CA 1
ATOM 996 C C . CYS A 1 122 ? -0.188 20.449 3.157 1.00 56.75 122 CYS A C 1
ATOM 998 O O . CYS A 1 122 ? -0.666 19.318 3.103 1.00 56.75 122 CYS A O 1
ATOM 1000 N N . LYS A 1 123 ? 0.817 20.818 2.355 1.00 54.16 123 LYS A N 1
ATOM 1001 C CA . LYS A 1 123 ? 1.473 19.901 1.408 1.00 54.16 123 LYS A CA 1
ATOM 1002 C C . LYS A 1 123 ? 2.346 18.858 2.117 1.00 54.16 123 LYS A C 1
ATOM 1004 O O . LYS A 1 123 ? 2.358 17.702 1.705 1.00 54.16 123 LYS A O 1
ATOM 1009 N N . LEU A 1 124 ? 3.046 19.234 3.192 1.00 54.78 124 LEU A N 1
ATOM 1010 C CA . LEU A 1 124 ? 3.900 18.322 3.969 1.00 54.78 124 LEU A CA 1
ATOM 1011 C C . LEU A 1 124 ? 3.094 17.358 4.860 1.00 54.78 124 LEU A C 1
ATOM 1013 O O . LEU A 1 124 ? 3.453 16.188 4.999 1.00 54.78 124 LEU A O 1
ATOM 1017 N N . SER A 1 125 ? 1.997 17.822 5.462 1.00 51.88 125 SER A N 1
ATOM 1018 C CA . SER A 1 125 ? 1.109 17.002 6.295 1.00 51.88 125 SER A CA 1
ATOM 1019 C C . SER A 1 125 ? 0.429 15.914 5.469 1.00 51.88 125 SER A C 1
ATOM 1021 O O . SER A 1 125 ? 0.343 14.780 5.934 1.00 51.88 125 SER A O 1
ATOM 1023 N N . LYS A 1 126 ? 0.106 16.223 4.205 1.00 45.97 126 LYS A N 1
ATOM 1024 C CA . LYS A 1 126 ? -0.308 15.257 3.180 1.00 45.97 126 LYS A CA 1
ATOM 1025 C C . LYS A 1 126 ? 0.781 14.253 2.751 1.00 45.97 126 LYS A C 1
ATOM 1027 O O . LYS A 1 126 ? 0.539 13.397 1.911 1.00 45.97 126 LYS A O 1
ATOM 1032 N N . MET A 1 127 ? 2.005 14.350 3.264 1.00 41.59 127 MET A N 1
ATOM 1033 C CA . MET A 1 127 ? 3.091 13.418 2.929 1.00 41.59 127 MET A CA 1
ATOM 1034 C C . MET A 1 127 ? 3.646 12.657 4.138 1.00 41.59 127 MET A C 1
ATOM 1036 O O . MET A 1 127 ? 4.163 11.560 3.950 1.00 41.59 127 MET A O 1
ATOM 1040 N N . VAL A 1 128 ? 3.597 13.214 5.357 1.00 47.62 128 VAL A N 1
ATOM 1041 C CA . VAL A 1 128 ? 4.491 12.751 6.443 1.00 47.62 128 VAL A CA 1
ATOM 1042 C C . VAL A 1 128 ? 3.802 12.488 7.788 1.00 47.62 128 VAL A C 1
ATOM 1044 O O . VAL A 1 128 ? 4.292 11.666 8.559 1.00 47.62 128 VAL A O 1
ATOM 1047 N N . PHE A 1 129 ? 2.674 13.130 8.105 1.00 49.00 129 PHE A N 1
ATOM 1048 C CA . PHE A 1 129 ? 2.128 13.106 9.472 1.00 49.00 129 PHE A CA 1
ATOM 1049 C C . PHE A 1 129 ? 0.683 12.641 9.508 1.00 49.00 129 PHE A C 1
ATOM 1051 O O . PHE A 1 129 ? -0.255 13.435 9.539 1.00 49.00 129 PHE A O 1
ATOM 1058 N N . TYR A 1 130 ? 0.509 11.329 9.566 1.00 50.81 130 TYR A N 1
ATOM 1059 C CA . TYR A 1 130 ? -0.804 10.722 9.477 1.00 50.81 130 TYR A CA 1
ATOM 1060 C C . TYR A 1 130 ? -1.103 9.875 10.703 1.00 50.81 130 TYR A C 1
ATOM 1062 O O . TYR A 1 130 ? -0.384 8.942 11.045 1.00 50.81 130 TYR A O 1
ATOM 1070 N N . GLY A 1 131 ? -2.158 10.274 11.404 1.00 51.44 131 GLY A N 1
ATOM 1071 C CA . GLY A 1 131 ? -2.569 9.681 12.671 1.00 51.44 131 GLY A CA 1
ATOM 1072 C C . GLY A 1 131 ? -3.341 10.641 13.573 1.00 51.44 131 GLY A C 1
ATOM 1073 O O . GLY A 1 131 ? -3.740 10.233 14.650 1.00 51.44 131 GLY A O 1
ATOM 1074 N N . GLY A 1 132 ? -3.543 11.908 13.183 1.00 56.25 132 GLY A N 1
ATOM 1075 C CA . GLY A 1 132 ? -4.528 12.814 13.799 1.00 56.25 132 GLY A CA 1
ATOM 1076 C C . GLY A 1 132 ? -4.493 12.921 15.331 1.00 56.25 132 GLY A C 1
ATOM 1077 O O . GLY A 1 132 ? -5.541 12.894 15.972 1.00 56.25 132 GLY A O 1
ATOM 1078 N N . ASN A 1 133 ? -3.297 12.957 15.938 1.00 65.94 133 ASN A N 1
ATOM 1079 C CA . ASN A 1 133 ? -3.087 12.860 17.396 1.00 65.94 133 ASN A CA 1
ATOM 1080 C C . ASN A 1 133 ? -3.941 11.760 18.079 1.00 65.94 133 ASN A C 1
ATOM 1082 O O . ASN A 1 133 ? -4.363 11.890 19.236 1.00 65.94 133 ASN A O 1
ATOM 1086 N N . GLN A 1 134 ? -4.240 10.685 17.351 1.00 66.12 134 GLN A N 1
ATOM 1087 C CA . GLN A 1 134 ? -4.952 9.530 17.863 1.00 66.12 134 GLN A CA 1
ATOM 1088 C C . GLN A 1 134 ? -4.047 8.751 18.803 1.00 66.12 134 GLN A C 1
ATOM 1090 O O . GLN A 1 134 ? -2.818 8.792 18.725 1.00 66.12 134 GLN A O 1
ATOM 1095 N N . ARG A 1 135 ? -4.678 8.051 19.740 1.00 67.62 135 ARG A N 1
ATOM 1096 C CA . ARG A 1 135 ? -3.974 7.203 20.696 1.00 67.62 135 ARG A CA 1
ATOM 1097 C C . ARG A 1 135 ? -3.486 5.945 19.963 1.00 67.62 135 ARG A C 1
ATOM 1099 O O . ARG A 1 135 ? -4.334 5.198 19.480 1.00 67.62 135 ARG A O 1
ATOM 1106 N N . PRO A 1 136 ? -2.169 5.671 19.916 1.00 63.97 136 PRO A N 1
ATOM 1107 C CA . PRO A 1 136 ? -1.666 4.466 19.276 1.00 63.97 136 PRO A CA 1
ATOM 1108 C C . PRO A 1 136 ? -2.159 3.202 19.990 1.00 63.97 136 PRO A C 1
ATOM 1110 O O . PRO A 1 136 ? -2.407 3.243 21.206 1.00 63.97 136 PRO A O 1
ATOM 1113 N N . PRO A 1 137 ? -2.235 2.066 19.276 1.00 60.06 137 PRO A N 1
ATOM 1114 C CA . PRO A 1 137 ? -2.489 0.774 19.895 1.00 60.06 137 PRO A CA 1
ATOM 1115 C C . PRO A 1 137 ? -1.521 0.534 21.058 1.00 60.06 137 PRO A C 1
ATOM 1117 O O . PRO A 1 137 ? -0.334 0.832 20.955 1.00 60.06 137 PRO A O 1
ATOM 1120 N N . TYR A 1 138 ? -2.033 -0.004 22.166 1.00 61.09 138 TYR A N 1
ATOM 1121 C CA . TYR A 1 138 ? -1.260 -0.375 23.365 1.00 61.09 138 TYR A CA 1
ATOM 1122 C C . TYR A 1 138 ? -0.634 0.776 24.176 1.00 61.09 138 TYR A C 1
ATOM 1124 O O . TYR A 1 138 ? -0.111 0.528 25.261 1.00 61.09 138 TYR A O 1
ATOM 1132 N N . ASN A 1 139 ? -0.766 2.033 23.748 1.00 56.72 139 ASN A N 1
ATOM 1133 C CA . ASN A 1 139 ? -0.358 3.189 24.554 1.00 56.72 139 ASN A CA 1
ATOM 1134 C C . ASN A 1 139 ? -1.485 3.624 25.490 1.00 56.72 139 ASN A C 1
ATOM 1136 O O . ASN A 1 139 ? -2.639 3.333 25.205 1.00 56.72 139 ASN A O 1
ATOM 1140 N N . LEU A 1 140 ? -1.194 4.327 26.595 1.00 63.28 140 LEU A N 1
ATOM 1141 C CA . LEU A 1 140 ? -2.209 4.865 27.527 1.00 63.28 140 LEU A CA 1
ATOM 1142 C C . LEU A 1 140 ? -2.642 6.304 27.207 1.00 63.28 140 LEU A C 1
ATOM 1144 O O . LEU A 1 140 ? -3.734 6.719 27.589 1.00 63.28 140 LEU A O 1
ATOM 1148 N N . MET A 1 141 ? -1.806 7.057 26.492 1.00 64.19 141 MET A N 1
ATOM 1149 C CA . MET A 1 141 ? -1.981 8.490 26.248 1.00 64.19 141 MET A CA 1
ATOM 1150 C C . MET A 1 141 ? -1.867 8.819 24.757 1.00 64.19 141 MET A C 1
ATOM 1152 O O . MET A 1 141 ? -1.260 8.071 23.988 1.00 64.19 141 MET A O 1
ATOM 1156 N N . LYS A 1 142 ? -2.459 9.949 24.356 1.00 65.81 142 LYS A N 1
ATOM 1157 C CA . LYS A 1 142 ? -2.250 10.534 23.026 1.00 65.81 142 LYS A CA 1
ATOM 1158 C C . LYS A 1 142 ? -0.816 11.075 22.899 1.00 65.81 142 LYS A C 1
ATOM 1160 O O . LYS A 1 142 ? -0.271 11.511 23.915 1.00 65.81 142 LYS A O 1
ATOM 1165 N N . PRO A 1 143 ? -0.229 11.094 21.688 1.00 66.56 143 PRO A N 1
ATOM 1166 C CA . PRO A 1 143 ? 1.116 11.627 21.457 1.00 66.56 143 PRO A CA 1
ATOM 1167 C C . PRO A 1 143 ? 1.292 13.077 21.928 1.00 66.56 143 PRO A C 1
ATOM 1169 O O . PRO A 1 143 ? 2.312 13.415 22.522 1.00 66.56 143 PRO A O 1
ATOM 1172 N N . PHE A 1 144 ? 0.279 13.919 21.714 1.00 69.88 144 PHE A N 1
ATOM 1173 C CA . PHE A 1 144 ? 0.262 15.317 22.132 1.00 69.88 144 PHE A CA 1
ATOM 1174 C C . PHE A 1 144 ? -0.855 15.568 23.144 1.00 69.88 144 PHE A C 1
ATOM 1176 O O . PHE A 1 144 ? -2.018 15.207 22.934 1.00 69.88 144 PHE A O 1
ATOM 1183 N N . SER A 1 145 ? -0.502 16.222 24.252 1.00 72.75 145 SER A N 1
ATOM 1184 C CA . SER A 1 145 ? -1.484 16.687 25.235 1.00 72.75 145 SER A CA 1
ATOM 1185 C C . SER A 1 145 ? -2.292 17.875 24.685 1.00 72.75 145 SER A C 1
ATOM 1187 O O . SER A 1 145 ? -1.794 18.587 23.816 1.00 72.75 145 SER A O 1
ATOM 1189 N N . PRO A 1 146 ? -3.487 18.186 25.225 1.00 73.88 146 PRO A N 1
ATOM 1190 C CA . PRO A 1 146 ? -4.250 19.370 24.810 1.00 73.88 146 PRO A CA 1
ATOM 1191 C C . PRO A 1 146 ? -3.518 20.709 25.014 1.00 73.88 146 PRO A C 1
ATOM 1193 O O . PRO A 1 146 ? -3.895 21.708 24.415 1.00 73.88 146 PRO A O 1
ATOM 1196 N N . LYS A 1 147 ? -2.487 20.742 25.872 1.00 71.44 147 LYS A N 1
ATOM 1197 C CA . LYS A 1 147 ? -1.647 21.926 26.120 1.00 71.44 147 LYS A CA 1
ATOM 1198 C C . LYS A 1 147 ? -0.443 22.011 25.175 1.00 71.44 147 LYS A C 1
ATOM 1200 O O . LYS A 1 147 ? 0.261 23.017 25.176 1.00 71.44 147 LYS A O 1
ATOM 1205 N N . ASP A 1 148 ? -0.174 20.957 24.408 1.00 67.31 148 ASP A N 1
ATOM 1206 C CA . ASP A 1 148 ? 0.937 20.908 23.466 1.00 67.31 148 ASP A CA 1
ATOM 1207 C C . ASP A 1 148 ? 0.548 21.644 22.180 1.00 67.31 148 ASP A C 1
ATOM 1209 O O . ASP A 1 148 ? -0.379 21.240 21.480 1.00 67.31 148 ASP A O 1
ATOM 1213 N N . LYS A 1 149 ? 1.271 22.719 21.845 1.00 68.06 149 LYS A N 1
ATOM 1214 C CA . LYS A 1 149 ? 1.010 23.524 20.641 1.00 68.06 149 LYS A CA 1
ATOM 1215 C C . LYS A 1 149 ? 1.121 22.705 19.348 1.00 68.06 149 LYS A C 1
ATOM 1217 O O . LYS A 1 149 ? 0.474 23.050 18.363 1.00 68.06 149 LYS A O 1
ATOM 1222 N N . ARG A 1 150 ? 1.866 21.589 19.357 1.00 63.47 150 ARG A N 1
ATOM 1223 C CA . ARG A 1 150 ? 1.989 20.673 18.211 1.00 63.47 150 ARG A CA 1
ATOM 1224 C C . ARG A 1 150 ? 0.689 19.934 17.895 1.00 63.47 150 ARG A C 1
ATOM 1226 O O . ARG A 1 150 ? 0.546 19.411 16.798 1.00 63.47 150 ARG A O 1
ATOM 1233 N N . VAL A 1 151 ? -0.294 19.931 18.800 1.00 64.12 151 VAL A N 1
ATOM 1234 C CA . VAL A 1 151 ? -1.624 19.392 18.483 1.00 64.12 151 VAL A CA 1
ATOM 1235 C C . VAL A 1 151 ? -2.299 20.170 17.352 1.00 64.12 151 VAL A C 1
ATOM 1237 O O . VAL A 1 151 ? -3.078 19.588 16.608 1.00 64.12 151 VAL A O 1
ATOM 1240 N N . MET A 1 152 ? -1.972 21.458 17.186 1.00 62.69 152 MET A N 1
ATOM 1241 C CA . MET A 1 152 ? -2.549 22.300 16.135 1.00 62.69 152 MET A CA 1
ATOM 1242 C C . MET A 1 152 ? -2.098 21.872 14.742 1.00 62.69 152 MET A C 1
ATOM 1244 O O . MET A 1 152 ? -2.821 22.081 13.783 1.00 62.69 152 MET A O 1
ATOM 1248 N N . VAL A 1 153 ? -0.924 21.253 14.622 1.00 61.44 153 VAL A N 1
ATOM 1249 C CA . VAL A 1 153 ? -0.399 20.772 13.340 1.00 61.44 153 VAL A CA 1
ATOM 1250 C C . VAL A 1 153 ? -0.756 19.308 13.062 1.00 61.44 153 VAL A C 1
ATOM 1252 O O . VAL A 1 153 ? -0.462 18.794 11.986 1.00 61.44 153 VAL A O 1
ATOM 1255 N N . ALA A 1 154 ? -1.414 18.626 14.004 1.00 59.41 154 ALA A N 1
ATOM 1256 C CA . ALA A 1 154 ? -1.975 17.307 13.752 1.00 59.41 154 ALA A CA 1
ATOM 1257 C C . ALA A 1 154 ? -3.208 17.421 12.843 1.00 59.41 154 ALA A C 1
ATOM 1259 O O . ALA A 1 154 ? -3.990 18.366 12.959 1.00 59.41 154 ALA A O 1
ATOM 1260 N N . LEU A 1 155 ? -3.398 16.441 11.955 1.00 60.12 155 LEU A N 1
ATOM 1261 C CA . LEU A 1 155 ? -4.586 16.402 11.106 1.00 60.12 155 LEU A CA 1
ATOM 1262 C C . LEU A 1 155 ? -5.864 16.356 11.965 1.00 60.12 155 LEU A C 1
ATOM 1264 O O . LEU A 1 155 ? -5.902 15.630 12.964 1.00 60.12 155 LEU A O 1
ATOM 1268 N N . PRO A 1 156 ? -6.916 17.103 11.586 1.00 59.41 156 PRO A N 1
ATOM 1269 C CA . PRO A 1 156 ? -8.163 17.148 12.348 1.00 59.41 156 PRO A CA 1
ATOM 1270 C C . PRO A 1 156 ? -8.914 15.809 12.333 1.00 59.41 156 PRO A C 1
ATOM 1272 O O . PRO A 1 156 ? -9.697 15.534 13.241 1.00 59.41 156 PRO A O 1
ATOM 1275 N N . TYR A 1 157 ? -8.661 14.969 11.328 1.00 60.56 157 TYR A N 1
ATOM 1276 C CA . TYR A 1 157 ? -9.168 13.607 11.213 1.00 60.56 157 TYR A CA 1
ATOM 1277 C C . TYR A 1 157 ? -8.022 12.644 10.886 1.00 60.56 157 TYR A C 1
ATOM 1279 O O . TYR A 1 157 ? -7.033 13.019 10.252 1.00 60.56 157 TYR A O 1
ATOM 1287 N N . ALA A 1 158 ? -8.139 11.403 11.357 1.00 66.75 158 ALA A N 1
ATOM 1288 C CA . ALA A 1 158 ? -7.261 10.329 10.916 1.00 66.75 158 ALA A CA 1
ATOM 1289 C C . ALA A 1 158 ? -7.683 9.917 9.502 1.00 66.75 158 ALA A C 1
ATOM 1291 O O . ALA A 1 158 ? -8.869 9.711 9.261 1.00 66.75 158 ALA A O 1
ATOM 1292 N N . GLU A 1 159 ? -6.723 9.835 8.585 1.00 75.19 159 GLU A N 1
ATOM 1293 C CA . GLU A 1 159 ? -6.939 9.329 7.229 1.00 75.19 159 GLU A CA 1
ATOM 1294 C C . GLU A 1 159 ? -6.743 7.806 7.247 1.00 75.19 159 GLU A C 1
ATOM 1296 O O . GLU A 1 159 ? -5.598 7.370 7.381 1.00 75.19 159 GLU A O 1
ATOM 1301 N N . PRO A 1 160 ? -7.803 6.979 7.159 1.00 79.75 160 PRO A N 1
ATOM 1302 C CA . PRO A 1 160 ? -7.687 5.533 7.361 1.00 79.75 160 PRO A CA 1
ATOM 1303 C C . PRO A 1 160 ? -6.848 4.850 6.277 1.00 79.75 160 PRO A C 1
ATOM 1305 O O . PRO A 1 160 ? -6.222 3.820 6.538 1.00 79.75 160 PRO A O 1
ATOM 1308 N N . LEU A 1 161 ? -6.781 5.441 5.075 1.00 83.12 161 LEU A N 1
ATOM 1309 C CA . LEU A 1 161 ? -6.009 4.904 3.954 1.00 83.12 161 LEU A CA 1
ATOM 1310 C C . LEU A 1 161 ? -4.504 4.826 4.237 1.00 83.12 161 LEU A C 1
ATOM 1312 O O . LEU A 1 161 ? -3.801 4.015 3.631 1.00 83.12 161 LEU A O 1
ATOM 1316 N N . ILE A 1 162 ? -4.007 5.612 5.198 1.00 78.50 162 ILE A N 1
ATOM 1317 C CA . ILE A 1 162 ? -2.597 5.609 5.588 1.00 78.50 162 ILE A CA 1
ATOM 1318 C C . ILE A 1 162 ? -2.113 4.227 6.043 1.00 78.50 162 ILE A C 1
ATOM 1320 O O . ILE A 1 162 ? -0.969 3.846 5.790 1.00 78.50 162 ILE A O 1
ATOM 1324 N N . HIS A 1 163 ? -2.988 3.445 6.677 1.00 82.88 163 HIS A N 1
ATOM 1325 C CA . HIS A 1 163 ? -2.652 2.127 7.218 1.00 82.88 163 HIS A CA 1
ATOM 1326 C C . HIS A 1 163 ? -2.387 1.089 6.130 1.00 82.88 163 HIS A C 1
ATOM 1328 O O . HIS A 1 163 ? -1.800 0.046 6.407 1.00 82.88 163 HIS A O 1
ATOM 1334 N N . PHE A 1 164 ? -2.786 1.387 4.892 1.00 83.25 164 PHE A N 1
ATOM 1335 C CA . PHE A 1 164 ? -2.484 0.585 3.708 1.00 83.25 164 PHE A CA 1
ATOM 1336 C C . PHE A 1 164 ? -1.285 1.122 2.919 1.00 83.25 164 PHE A C 1
ATOM 1338 O O . PHE A 1 164 ? -0.845 0.483 1.966 1.00 83.25 164 PHE A O 1
ATOM 1345 N N . ALA A 1 165 ? -0.752 2.282 3.303 1.00 74.56 165 ALA A N 1
ATOM 1346 C CA . ALA A 1 165 ? 0.336 2.955 2.605 1.00 74.56 165 ALA A CA 1
ATOM 1347 C C . ALA A 1 165 ? 1.654 2.953 3.385 1.00 74.56 165 ALA A C 1
ATOM 1349 O O . ALA A 1 165 ? 2.725 2.866 2.783 1.00 74.56 165 ALA A O 1
ATOM 1350 N N . LEU A 1 166 ? 1.589 3.026 4.717 1.00 70.25 166 LEU A N 1
ATOM 1351 C CA . LEU A 1 166 ? 2.761 2.979 5.583 1.00 70.25 166 LEU A CA 1
ATOM 1352 C C . LEU A 1 166 ? 3.205 1.533 5.798 1.00 70.25 166 LEU A C 1
ATOM 1354 O O . LEU A 1 166 ? 2.564 0.748 6.495 1.00 70.25 166 LEU A O 1
ATOM 1358 N N . VAL A 1 167 ? 4.341 1.192 5.196 1.00 65.75 167 VAL A N 1
ATOM 1359 C CA . VAL A 1 167 ? 4.890 -0.163 5.198 1.00 65.75 167 VAL A CA 1
ATOM 1360 C C . VAL A 1 167 ? 6.073 -0.253 6.149 1.00 65.75 167 VAL A C 1
ATOM 1362 O O . VAL A 1 167 ? 7.056 0.467 6.013 1.00 65.75 167 VAL A O 1
ATOM 1365 N N . CYS A 1 168 ? 6.003 -1.190 7.092 1.00 64.38 168 CYS A N 1
ATOM 1366 C CA . CYS A 1 168 ? 7.121 -1.564 7.964 1.00 64.38 168 CYS A CA 1
ATOM 1367 C C . CYS A 1 168 ? 7.985 -2.705 7.391 1.00 64.38 168 CYS A C 1
ATOM 1369 O O . CYS A 1 168 ? 8.836 -3.243 8.090 1.00 64.38 168 CYS A O 1
ATOM 1371 N N . GLY A 1 169 ? 7.751 -3.096 6.133 1.00 63.44 169 GLY A N 1
ATOM 1372 C CA . GLY A 1 169 ? 8.509 -4.141 5.436 1.00 63.44 169 GLY A CA 1
ATOM 1373 C C . GLY A 1 169 ? 8.170 -5.566 5.880 1.00 63.44 169 GLY A C 1
ATOM 1374 O O . GLY A 1 169 ? 8.994 -6.459 5.713 1.00 63.44 169 GLY A O 1
ATOM 1375 N N . THR A 1 170 ? 6.986 -5.783 6.459 1.00 72.69 170 THR A N 1
ATOM 1376 C CA . THR A 1 170 ? 6.541 -7.094 6.965 1.00 72.69 170 THR A CA 1
ATOM 1377 C C . THR A 1 170 ? 5.780 -7.896 5.908 1.00 72.69 170 THR A C 1
ATOM 1379 O O . THR A 1 170 ? 5.113 -7.320 5.045 1.00 72.69 170 THR A O 1
ATOM 1382 N N . ARG A 1 171 ? 5.831 -9.232 5.997 1.00 75.12 171 ARG A N 1
ATOM 1383 C CA . ARG A 1 171 ? 5.138 -10.151 5.068 1.00 75.12 171 ARG A CA 1
ATOM 1384 C C . ARG A 1 171 ? 3.617 -10.026 5.086 1.00 75.12 171 ARG A C 1
ATOM 1386 O O . ARG A 1 171 ? 2.991 -10.189 4.047 1.00 75.12 171 ARG A O 1
ATOM 1393 N N . SER A 1 172 ? 3.013 -9.719 6.232 1.00 80.00 172 SER A N 1
ATOM 1394 C CA . SER A 1 172 ? 1.560 -9.483 6.332 1.00 80.00 172 SER A CA 1
ATOM 1395 C C . SER A 1 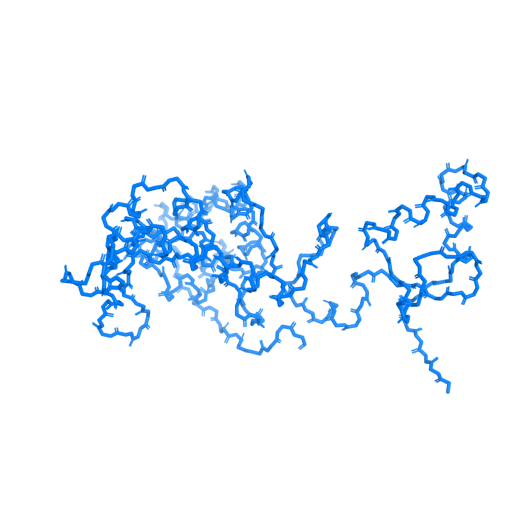172 ? 1.156 -8.010 6.192 1.00 80.00 172 SER A C 1
ATOM 1397 O O . SER A 1 172 ? -0.023 -7.691 6.358 1.00 80.00 172 SER A O 1
ATOM 1399 N N . GLY A 1 173 ? 2.118 -7.116 5.947 1.00 81.56 173 GLY A N 1
ATOM 1400 C CA . GLY A 1 173 ? 1.882 -5.682 5.813 1.00 81.56 173 GLY A CA 1
ATOM 1401 C C . GLY A 1 173 ? 1.437 -5.261 4.408 1.00 81.56 173 GLY A C 1
ATOM 1402 O O . GLY A 1 173 ? 1.342 -6.090 3.504 1.00 81.56 173 GLY A O 1
ATOM 1403 N N . PRO A 1 174 ? 1.166 -3.965 4.200 1.00 82.50 174 PRO A N 1
ATOM 1404 C CA . PRO A 1 174 ? 0.830 -3.444 2.885 1.00 82.50 174 PRO A CA 1
ATOM 1405 C C . PRO A 1 174 ? 2.020 -3.451 1.924 1.00 82.50 174 PRO A C 1
ATOM 1407 O O . PRO A 1 174 ? 3.172 -3.638 2.324 1.00 82.50 174 PRO A O 1
ATOM 1410 N N . ALA A 1 175 ? 1.729 -3.236 0.640 1.00 77.31 175 ALA A N 1
ATOM 1411 C CA . ALA A 1 175 ? 2.749 -3.227 -0.397 1.00 77.31 175 ALA A CA 1
ATOM 1412 C C . ALA A 1 175 ? 3.596 -1.958 -0.379 1.00 77.31 175 ALA A C 1
ATOM 1414 O O . ALA A 1 175 ? 3.055 -0.855 -0.288 1.00 77.31 175 ALA A O 1
ATOM 1415 N N . LEU A 1 176 ? 4.922 -2.113 -0.486 1.00 74.69 176 LEU A N 1
ATOM 1416 C CA . LEU A 1 176 ? 5.830 -0.968 -0.549 1.00 74.69 176 LEU A CA 1
ATOM 1417 C C . LEU A 1 176 ? 5.579 -0.211 -1.854 1.00 74.69 176 LEU A C 1
ATOM 1419 O O . LEU A 1 176 ? 5.609 -0.797 -2.936 1.00 74.69 176 LEU A O 1
ATOM 1423 N N . ARG A 1 177 ? 5.312 1.091 -1.743 1.00 71.12 177 ARG A N 1
ATOM 1424 C CA . ARG A 1 177 ? 4.956 1.961 -2.866 1.00 71.12 177 ARG A CA 1
ATOM 1425 C C . ARG A 1 177 ? 5.618 3.324 -2.722 1.00 71.12 177 ARG A C 1
ATOM 1427 O O . ARG A 1 177 ? 5.846 3.799 -1.610 1.00 71.12 177 ARG A O 1
ATOM 1434 N N . CYS A 1 178 ? 5.907 3.948 -3.858 1.00 70.75 178 CYS A N 1
ATOM 1435 C CA . CYS A 1 178 ? 6.262 5.359 -3.928 1.00 70.75 178 CYS A CA 1
ATOM 1436 C C . CYS A 1 178 ? 5.007 6.170 -4.251 1.00 70.75 178 CYS A C 1
ATOM 1438 O O . CYS A 1 178 ? 4.186 5.717 -5.043 1.00 70.75 178 CYS A O 1
ATOM 1440 N N . TYR A 1 179 ? 4.894 7.351 -3.645 1.00 64.81 179 TYR A N 1
ATOM 1441 C CA . TYR A 1 179 ? 3.736 8.226 -3.796 1.00 64.81 179 TYR A CA 1
ATOM 1442 C C . TYR A 1 179 ? 4.133 9.584 -4.380 1.00 64.81 179 TYR A C 1
ATOM 1444 O O . TYR A 1 179 ? 5.191 10.139 -4.054 1.00 64.81 179 TYR A O 1
ATOM 1452 N N . SER A 1 180 ? 3.263 10.123 -5.221 1.00 65.12 180 SER A N 1
ATOM 1453 C CA . SER A 1 180 ? 3.395 11.381 -5.938 1.00 65.12 180 SER A CA 1
ATOM 1454 C C . SER A 1 180 ? 2.515 12.446 -5.273 1.00 65.12 180 SER A C 1
ATOM 1456 O O . SER A 1 180 ? 1.314 12.236 -5.115 1.00 65.12 180 SER A O 1
ATOM 1458 N N . PRO A 1 181 ? 3.049 13.638 -4.931 1.00 62.97 181 PRO A N 1
ATOM 1459 C CA . PRO A 1 181 ? 2.263 14.681 -4.262 1.00 62.97 181 PRO A CA 1
ATOM 1460 C C . PRO A 1 181 ? 0.985 15.102 -5.007 1.00 62.97 181 PRO A C 1
ATOM 1462 O O . PRO A 1 181 ? 0.033 15.544 -4.371 1.00 62.97 181 PRO A O 1
ATOM 1465 N N . GLY A 1 182 ? 0.982 15.016 -6.343 1.00 63.50 182 GLY A N 1
ATOM 1466 C CA . GLY A 1 182 ? -0.149 15.421 -7.183 1.00 63.50 182 GLY A CA 1
ATOM 1467 C C . GLY A 1 182 ? -1.290 14.405 -7.245 1.00 63.50 182 GLY A C 1
ATOM 1468 O O . GLY A 1 182 ? -2.421 14.802 -7.497 1.00 63.50 182 GLY A O 1
ATOM 1469 N N . ASP A 1 183 ? -1.010 13.130 -6.968 1.00 71.25 183 ASP A N 1
ATOM 1470 C CA . ASP A 1 183 ? -1.946 12.012 -7.157 1.00 71.25 183 ASP A CA 1
ATOM 1471 C C . ASP A 1 183 ? -2.171 11.202 -5.866 1.00 71.25 183 ASP A C 1
ATOM 1473 O O . ASP A 1 183 ? -2.733 10.106 -5.905 1.00 71.25 183 ASP A O 1
ATOM 1477 N N . ILE A 1 184 ? -1.763 11.748 -4.713 1.00 73.38 184 ILE A N 1
ATOM 1478 C CA . ILE A 1 184 ? -1.714 11.037 -3.428 1.00 73.38 184 ILE A CA 1
ATOM 1479 C C . ILE A 1 184 ? -3.042 10.361 -3.066 1.00 73.38 184 ILE A C 1
ATOM 1481 O O . ILE A 1 184 ? -3.048 9.200 -2.671 1.00 73.38 184 ILE A O 1
ATOM 1485 N N . ASP A 1 185 ? -4.176 11.033 -3.268 1.00 73.94 185 ASP A N 1
ATOM 1486 C CA . ASP A 1 185 ? -5.494 10.495 -2.911 1.00 73.94 185 ASP A CA 1
ATOM 1487 C C . ASP A 1 185 ? -5.831 9.242 -3.739 1.00 73.94 185 ASP A C 1
ATOM 1489 O O . ASP A 1 185 ? -6.313 8.231 -3.219 1.00 73.94 185 ASP A O 1
ATOM 1493 N N . LYS A 1 186 ? -5.513 9.278 -5.038 1.00 78.31 186 LYS A N 1
ATOM 1494 C CA . LYS A 1 186 ? -5.714 8.156 -5.961 1.00 78.31 186 LYS A CA 1
ATOM 1495 C C . LYS A 1 186 ? -4.773 7.000 -5.629 1.00 78.31 186 LYS A C 1
ATOM 1497 O O . LYS A 1 186 ? -5.198 5.846 -5.618 1.00 78.31 186 LYS A O 1
ATOM 1502 N N . GLU A 1 187 ? -3.507 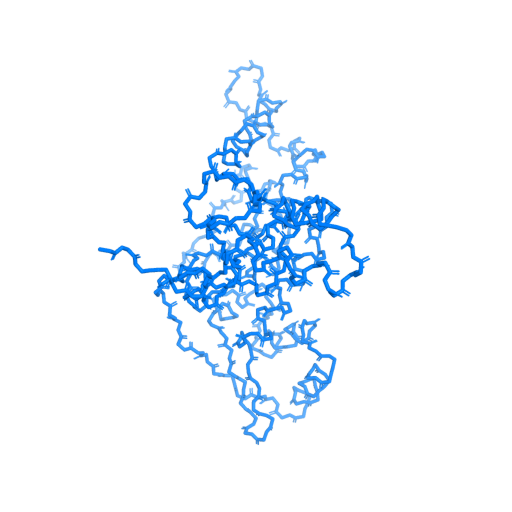7.296 -5.354 1.00 78.69 187 GLU A N 1
ATOM 1503 C CA . GLU A 1 187 ? -2.498 6.285 -5.036 1.00 78.69 187 GLU A CA 1
ATOM 1504 C C . GLU A 1 187 ? -2.758 5.607 -3.680 1.00 78.69 187 GLU A C 1
ATOM 1506 O O . GLU A 1 187 ? -2.587 4.391 -3.565 1.00 78.69 187 GLU A O 1
ATOM 1511 N N . LEU A 1 188 ? -3.232 6.354 -2.674 1.00 80.69 188 LEU A N 1
ATOM 1512 C CA . LEU A 1 188 ? -3.681 5.822 -1.383 1.00 80.69 188 LEU A CA 1
ATOM 1513 C C . LEU A 1 188 ? -4.897 4.902 -1.546 1.00 80.69 188 LEU A C 1
ATOM 1515 O O . LEU A 1 188 ? -4.942 3.815 -0.963 1.00 80.69 188 LEU A O 1
ATOM 1519 N N . MET A 1 189 ? -5.864 5.293 -2.382 1.00 85.81 189 MET A N 1
ATOM 1520 C CA . MET A 1 189 ? -7.022 4.451 -2.682 1.00 85.81 189 MET A CA 1
ATOM 1521 C C . MET A 1 189 ? -6.607 3.150 -3.379 1.00 85.81 189 MET A C 1
ATOM 1523 O O . MET A 1 189 ? -7.095 2.072 -3.038 1.00 85.81 189 MET A O 1
ATOM 1527 N N . GLU A 1 190 ? -5.666 3.224 -4.320 1.00 86.00 190 GLU A N 1
ATOM 1528 C CA . GLU A 1 190 ? -5.134 2.043 -4.998 1.00 86.00 190 GLU A CA 1
ATOM 1529 C C . GLU A 1 190 ? -4.302 1.158 -4.055 1.00 86.00 190 GLU A C 1
ATOM 1531 O O . GLU A 1 190 ? -4.275 -0.066 -4.209 1.00 86.00 190 GLU A O 1
ATOM 1536 N N . ALA A 1 191 ? -3.628 1.742 -3.059 1.00 85.50 191 ALA A N 1
ATOM 1537 C CA . ALA A 1 191 ? -2.919 0.988 -2.026 1.00 85.50 191 ALA A CA 1
ATOM 1538 C C . ALA A 1 191 ? -3.897 0.180 -1.164 1.00 85.50 191 ALA A C 1
ATOM 1540 O O . ALA A 1 191 ? -3.684 -1.018 -0.959 1.00 85.50 191 ALA A O 1
ATOM 1541 N N . ALA A 1 192 ? -5.012 0.791 -0.755 1.00 89.69 192 ALA A N 1
ATOM 1542 C CA . ALA A 1 192 ? -6.081 0.112 -0.025 1.00 89.69 192 ALA A CA 1
ATOM 1543 C C . ALA A 1 192 ? -6.704 -1.034 -0.832 1.00 89.69 192 ALA A C 1
ATOM 1545 O O . ALA A 1 192 ? -6.784 -2.161 -0.340 1.00 89.69 192 ALA A O 1
ATOM 1546 N N . ARG A 1 193 ? -7.073 -0.774 -2.096 1.00 91.19 193 ARG A N 1
ATOM 1547 C CA . ARG A 1 193 ? -7.620 -1.796 -3.006 1.00 91.19 193 ARG A CA 1
ATOM 1548 C C . ARG A 1 193 ? -6.673 -2.975 -3.162 1.00 91.19 193 ARG A C 1
ATOM 1550 O O . ARG A 1 193 ? -7.064 -4.126 -2.978 1.00 91.19 193 ARG A O 1
ATOM 1557 N N . SER A 1 194 ? -5.404 -2.693 -3.447 1.00 88.44 194 SER A N 1
ATOM 1558 C CA . SER A 1 194 ? -4.394 -3.734 -3.606 1.00 88.44 194 SER A CA 1
ATOM 1559 C C . SER A 1 194 ? -4.167 -4.527 -2.325 1.00 88.44 194 SER A C 1
ATOM 1561 O O . SER A 1 194 ? -3.984 -5.738 -2.409 1.00 88.44 194 SER A O 1
ATOM 1563 N N . PHE A 1 195 ? -4.162 -3.882 -1.158 1.00 90.12 195 PHE A N 1
ATOM 1564 C CA . PHE A 1 195 ? -3.996 -4.569 0.121 1.00 90.12 195 PHE A CA 1
ATOM 1565 C C . PHE A 1 195 ? -5.148 -5.540 0.392 1.00 90.12 195 PHE A C 1
ATOM 1567 O O . PHE A 1 195 ? -4.908 -6.708 0.698 1.00 90.12 195 PHE A O 1
ATOM 1574 N N . LEU A 1 196 ? -6.397 -5.089 0.232 1.00 91.75 196 LEU A N 1
ATOM 1575 C CA . LEU A 1 196 ? -7.561 -5.947 0.449 1.00 91.75 196 LEU A CA 1
ATOM 1576 C C . LEU A 1 196 ? -7.611 -7.097 -0.563 1.00 91.75 196 LEU A C 1
ATOM 1578 O O . LEU A 1 196 ? -7.811 -8.243 -0.159 1.00 91.75 196 LEU A O 1
ATOM 1582 N N . ARG A 1 197 ? -7.348 -6.813 -1.847 1.00 88.56 197 ARG A N 1
ATOM 1583 C CA . ARG A 1 197 ? -7.292 -7.820 -2.918 1.00 88.56 197 ARG A CA 1
ATOM 1584 C C . ARG A 1 197 ? -6.231 -8.890 -2.662 1.00 88.56 197 ARG A C 1
ATOM 1586 O O . ARG A 1 197 ? -6.472 -10.062 -2.932 1.00 88.56 197 ARG A O 1
ATOM 1593 N N . ASN A 1 198 ? -5.086 -8.511 -2.100 1.00 84.44 198 ASN A N 1
ATOM 1594 C CA . ASN A 1 198 ? -3.972 -9.422 -1.821 1.00 84.44 198 ASN A CA 1
ATOM 1595 C C . ASN A 1 198 ? -4.113 -10.158 -0.474 1.00 84.44 198 ASN A C 1
ATOM 1597 O O . ASN A 1 198 ? -3.119 -10.531 0.144 1.00 84.44 198 ASN A O 1
ATOM 1601 N N . GLY A 1 199 ? -5.345 -10.382 -0.008 1.00 86.50 199 GLY A N 1
ATOM 1602 C CA . GLY A 1 199 ? -5.623 -11.164 1.198 1.00 86.50 199 GLY A CA 1
ATOM 1603 C C . GLY A 1 199 ? -5.746 -10.345 2.482 1.00 86.50 199 GLY A C 1
ATOM 1604 O O . GLY A 1 199 ? -5.913 -10.932 3.551 1.00 86.50 199 GLY A O 1
ATOM 1605 N N . GLY A 1 200 ? -5.736 -9.009 2.397 1.00 88.56 200 GLY A N 1
ATOM 1606 C CA . GLY A 1 200 ? -6.031 -8.131 3.533 1.00 88.56 200 GLY A CA 1
ATOM 1607 C C . GLY A 1 200 ? -7.426 -8.368 4.129 1.00 88.56 200 GLY A C 1
ATOM 1608 O O . GLY A 1 200 ? -7.623 -8.198 5.336 1.00 88.56 200 GLY A O 1
ATOM 1609 N N . LEU A 1 201 ? -8.375 -8.819 3.300 1.00 93.31 201 LEU A N 1
ATOM 1610 C CA . LEU A 1 201 ? -9.696 -9.276 3.718 1.00 93.31 201 LEU A CA 1
ATOM 1611 C C . LEU A 1 201 ? -10.164 -10.433 2.827 1.00 93.31 201 LEU A C 1
ATOM 1613 O O . LEU A 1 201 ? -10.272 -10.286 1.614 1.00 93.31 201 LEU A O 1
ATOM 1617 N N . ILE A 1 202 ? -10.471 -11.578 3.436 1.00 92.62 202 ILE A N 1
ATOM 1618 C CA . ILE A 1 202 ? -10.982 -12.772 2.752 1.00 92.62 202 ILE A CA 1
ATOM 1619 C C . ILE A 1 202 ? -12.360 -13.096 3.322 1.00 92.62 202 ILE A C 1
ATOM 1621 O O . ILE A 1 202 ? -12.509 -13.240 4.534 1.00 92.62 202 ILE A O 1
ATOM 1625 N N . ILE A 1 203 ? -13.370 -13.227 2.463 1.00 92.38 203 ILE A N 1
ATOM 1626 C CA . ILE A 1 203 ? -14.759 -13.451 2.880 1.00 92.38 203 ILE A CA 1
ATOM 1627 C C . ILE A 1 203 ? -15.203 -14.825 2.390 1.00 92.38 203 ILE A C 1
ATOM 1629 O O . ILE A 1 203 ? -15.291 -15.070 1.190 1.00 92.38 203 ILE A O 1
ATOM 1633 N N . GLY A 1 204 ? -15.492 -15.727 3.326 1.00 91.75 204 GLY A N 1
ATOM 1634 C CA . GLY A 1 204 ? -16.186 -16.973 3.029 1.00 91.75 204 GLY A CA 1
ATOM 1635 C C . GLY A 1 204 ? -17.687 -16.725 3.043 1.00 91.75 204 GLY A C 1
ATOM 1636 O O . GLY A 1 204 ? -18.286 -16.731 4.116 1.00 91.75 204 GLY A O 1
ATOM 1637 N N . PHE A 1 205 ? -18.293 -16.492 1.876 1.00 88.81 205 PHE A N 1
ATOM 1638 C CA . PHE A 1 205 ? -19.733 -16.222 1.772 1.00 88.81 205 PHE A CA 1
ATOM 1639 C C . PHE A 1 205 ? -20.585 -17.413 2.242 1.00 88.81 205 PHE A C 1
ATOM 1641 O O . PHE A 1 205 ? -21.553 -17.211 2.972 1.00 88.81 205 PHE A O 1
ATOM 1648 N N . ASP A 1 206 ? -20.163 -18.647 1.944 1.00 89.00 206 ASP A N 1
ATOM 1649 C CA . ASP A 1 206 ? -20.860 -19.869 2.377 1.00 89.00 206 ASP A CA 1
ATOM 1650 C C . ASP A 1 206 ? -20.769 -20.091 3.892 1.00 89.00 206 ASP A C 1
ATOM 1652 O O . ASP A 1 206 ? -21.743 -20.441 4.558 1.00 89.00 206 ASP A O 1
ATOM 1656 N N . THR A 1 207 ? -19.581 -19.868 4.459 1.00 90.94 207 THR A N 1
ATOM 1657 C CA . THR A 1 207 ? -19.313 -20.068 5.891 1.00 90.94 207 THR A CA 1
ATOM 1658 C C . THR A 1 207 ? -19.717 -18.867 6.742 1.00 90.94 207 THR A C 1
ATOM 1660 O O . THR A 1 207 ? -19.758 -18.975 7.967 1.00 90.94 207 THR A O 1
ATOM 1663 N N . LYS A 1 208 ? -20.012 -17.725 6.108 1.00 91.25 208 LYS A N 1
ATOM 1664 C CA . LYS A 1 208 ? -20.267 -16.423 6.739 1.00 91.25 208 LYS A CA 1
ATOM 1665 C C . LYS A 1 208 ? -19.139 -15.993 7.684 1.00 91.25 208 LYS A C 1
ATOM 1667 O O . LYS A 1 208 ? -19.386 -15.414 8.744 1.00 91.25 208 LYS A O 1
ATOM 1672 N N . VAL A 1 209 ? -17.891 -16.278 7.308 1.00 93.50 209 VAL A N 1
ATOM 1673 C CA . VAL A 1 209 ? -16.695 -15.893 8.072 1.00 93.50 209 VAL A CA 1
ATOM 1674 C C . VAL A 1 209 ? -15.883 -14.871 7.284 1.00 93.50 209 VAL A C 1
ATOM 1676 O O . VAL A 1 209 ? -15.478 -15.129 6.152 1.00 93.50 209 VAL A O 1
ATOM 1679 N N . ALA A 1 210 ? -15.605 -13.725 7.905 1.00 94.12 210 ALA A N 1
ATOM 1680 C CA . ALA A 1 210 ? -14.701 -12.711 7.377 1.00 94.12 210 ALA A CA 1
ATOM 1681 C C . ALA A 1 210 ? -13.329 -12.852 8.050 1.00 94.12 210 ALA A C 1
ATOM 1683 O O . ALA A 1 210 ? -13.187 -12.619 9.249 1.00 94.12 210 ALA A O 1
ATOM 1684 N N . SER A 1 211 ? -12.317 -13.251 7.283 1.00 95.31 211 SER A N 1
ATOM 1685 C CA . SER A 1 211 ? -10.929 -13.330 7.727 1.00 95.31 211 SER A CA 1
ATOM 1686 C C . SER A 1 211 ? -10.201 -12.027 7.394 1.00 95.31 211 SER A C 1
ATOM 1688 O O . SER A 1 211 ? -9.877 -11.770 6.236 1.00 95.31 211 SER A O 1
ATOM 1690 N N . ALA A 1 212 ? -9.966 -11.194 8.405 1.00 94.56 212 ALA A N 1
ATOM 1691 C CA . ALA A 1 212 ? -9.381 -9.865 8.267 1.00 94.56 212 ALA A CA 1
ATOM 1692 C C . ALA A 1 212 ? -7.918 -9.828 8.734 1.00 94.56 212 ALA A C 1
ATOM 1694 O O . ALA A 1 212 ? -7.537 -10.476 9.715 1.00 94.56 212 ALA A O 1
ATOM 1695 N N . ASN A 1 213 ? -7.090 -9.024 8.075 1.00 93.25 213 ASN A N 1
ATOM 1696 C CA . ASN A 1 213 ? -5.727 -8.758 8.525 1.00 93.25 213 ASN A CA 1
ATOM 1697 C C . ASN A 1 213 ? -5.716 -7.971 9.857 1.00 93.25 213 ASN A C 1
ATOM 1699 O O . ASN A 1 213 ? -6.615 -7.175 10.138 1.00 93.25 213 ASN A O 1
ATOM 1703 N N . LYS A 1 214 ? -4.682 -8.160 10.694 1.00 89.62 214 LYS A N 1
ATOM 1704 C CA . LYS A 1 214 ? -4.569 -7.482 12.001 1.00 89.62 214 LYS A CA 1
ATOM 1705 C C . LYS A 1 214 ? -4.467 -5.960 11.917 1.00 89.62 214 LYS A C 1
ATOM 1707 O O . LYS A 1 214 ? -4.805 -5.315 12.903 1.00 89.62 214 LYS A O 1
ATOM 1712 N N . ILE A 1 215 ? -4.074 -5.380 10.784 1.00 87.19 215 ILE A N 1
ATOM 1713 C CA . ILE A 1 215 ? -4.094 -3.920 10.589 1.00 87.19 215 ILE A CA 1
ATOM 1714 C C . ILE A 1 215 ? -5.511 -3.367 10.806 1.00 87.19 215 ILE A C 1
ATOM 1716 O O . ILE A 1 215 ? -5.689 -2.423 11.574 1.00 87.19 215 ILE A O 1
ATOM 1720 N N . LEU A 1 216 ? -6.529 -4.038 10.254 1.00 89.38 216 LEU A N 1
ATOM 1721 C CA . LEU A 1 216 ? -7.940 -3.682 10.452 1.00 89.38 216 LEU A CA 1
ATOM 1722 C C . LEU A 1 216 ? -8.385 -3.830 11.918 1.00 89.38 216 LEU A C 1
ATOM 1724 O O . LEU A 1 216 ? -9.313 -3.154 12.351 1.00 89.38 216 LEU A O 1
ATOM 1728 N N . LYS A 1 217 ? -7.706 -4.678 12.708 1.00 89.19 217 LYS A N 1
ATOM 1729 C CA . LYS A 1 217 ? -7.937 -4.822 14.154 1.00 89.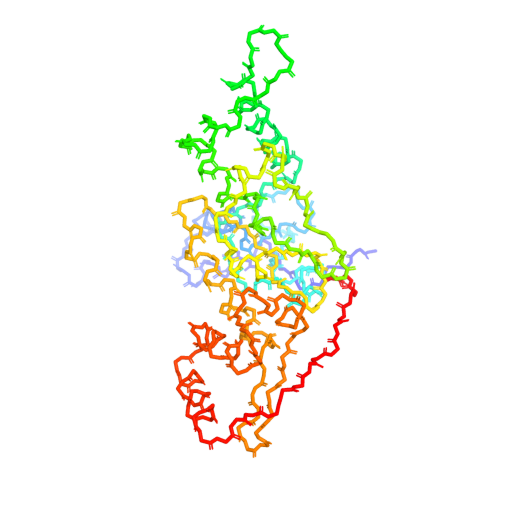19 217 LYS A CA 1
ATOM 1730 C C . LYS A 1 217 ? -7.296 -3.693 14.951 1.00 89.19 217 LYS A C 1
ATOM 1732 O O . LYS A 1 217 ? -7.960 -3.044 15.758 1.00 89.19 217 LYS A O 1
ATOM 1737 N N . TRP A 1 218 ? -5.987 -3.515 14.772 1.00 85.50 218 TRP A N 1
ATOM 1738 C CA . TRP A 1 218 ? -5.168 -2.594 15.558 1.00 85.50 218 TRP A CA 1
ATOM 1739 C C . TRP A 1 218 ? -5.617 -1.154 15.371 1.00 85.50 218 TRP A C 1
ATOM 1741 O O . TRP A 1 218 ? -5.708 -0.421 16.351 1.00 85.50 218 TRP A O 1
ATOM 1751 N N . PHE A 1 219 ? -5.969 -0.795 14.139 1.00 84.06 219 PHE A N 1
ATOM 1752 C CA . PHE A 1 219 ? -6.410 0.545 13.770 1.00 84.06 219 PHE A CA 1
ATOM 1753 C C . PHE A 1 219 ? -7.914 0.608 13.491 1.00 84.06 219 PHE A C 1
ATOM 1755 O O . PHE A 1 219 ? -8.383 1.511 12.810 1.00 84.06 219 PHE A O 1
ATOM 1762 N N . SER A 1 220 ? -8.688 -0.334 14.046 1.00 86.81 220 SER A N 1
ATOM 1763 C CA . SER A 1 220 ? -10.151 -0.405 13.890 1.00 86.81 220 SER A CA 1
ATOM 1764 C C . SER A 1 220 ? -10.843 0.937 14.125 1.00 86.81 220 SER A C 1
ATOM 1766 O O . SER A 1 220 ? -11.731 1.285 13.359 1.00 86.81 220 SER A O 1
ATOM 1768 N N . ILE A 1 221 ? -10.378 1.720 15.107 1.00 82.25 221 ILE A N 1
ATOM 1769 C CA . ILE A 1 221 ? -10.925 3.039 15.455 1.00 82.25 221 ILE A CA 1
ATOM 1770 C C . ILE A 1 221 ? -10.933 4.045 14.295 1.00 82.25 221 ILE A C 1
ATOM 1772 O O . ILE A 1 221 ? -11.786 4.931 14.282 1.00 82.25 221 ILE A O 1
ATOM 1776 N N . ASP A 1 222 ? -10.021 3.897 13.331 1.00 81.94 222 ASP A N 1
ATOM 1777 C CA . ASP A 1 222 ? -9.941 4.766 12.157 1.00 81.94 222 ASP A CA 1
ATOM 1778 C C . ASP A 1 222 ? -10.906 4.306 11.049 1.00 81.94 222 ASP A C 1
ATOM 1780 O O . ASP A 1 222 ? -11.352 5.113 10.242 1.00 81.94 222 ASP A O 1
ATOM 1784 N N . PHE A 1 223 ? -11.299 3.028 11.037 1.00 85.81 223 PHE A N 1
ATOM 1785 C CA . PHE A 1 223 ? -12.204 2.460 10.031 1.00 85.81 223 PHE A CA 1
ATOM 1786 C C . PHE A 1 223 ? -13.671 2.407 10.491 1.00 85.81 223 PHE A C 1
ATOM 1788 O O . PHE A 1 223 ? -14.580 2.493 9.667 1.00 85.81 223 PHE A O 1
ATOM 1795 N N . GLY A 1 224 ? -13.925 2.240 11.793 1.00 86.31 224 GLY A N 1
ATOM 1796 C CA . GLY A 1 224 ? -15.273 2.095 12.342 1.00 86.31 224 GLY A CA 1
ATOM 1797 C C . GLY A 1 224 ? -15.312 1.808 13.846 1.00 86.31 224 GLY A C 1
ATOM 1798 O O . GLY A 1 224 ? -14.326 1.431 14.472 1.00 86.31 224 GLY A O 1
ATOM 1799 N N . LYS A 1 225 ? -16.486 1.963 14.461 1.00 85.69 225 LYS A N 1
ATOM 1800 C CA . LYS A 1 225 ? -16.683 1.766 15.912 1.00 85.69 225 LYS A CA 1
ATOM 1801 C C . LYS A 1 225 ? -16.774 0.298 16.321 1.00 85.69 225 LYS A C 1
ATOM 1803 O O . LYS A 1 225 ? -16.624 -0.024 17.497 1.00 85.69 225 LYS A O 1
ATOM 1808 N N . ASN A 1 226 ? -17.089 -0.581 15.377 1.00 89.44 226 ASN A N 1
ATOM 1809 C CA . ASN A 1 226 ? -17.250 -2.015 15.582 1.00 89.44 226 ASN A CA 1
ATOM 1810 C C . ASN A 1 226 ? -16.839 -2.775 14.315 1.00 89.44 226 ASN A C 1
ATOM 1812 O O . ASN A 1 226 ? -16.674 -2.180 13.252 1.00 89.44 226 ASN A O 1
ATOM 1816 N N . GLU A 1 227 ? -16.704 -4.096 14.417 1.00 90.88 227 GLU A N 1
ATOM 1817 C CA . GLU A 1 227 ? -16.216 -4.932 13.314 1.00 90.88 227 GLU A CA 1
ATOM 1818 C C . GLU A 1 227 ? -17.089 -4.833 12.052 1.00 90.88 227 GLU A C 1
ATOM 1820 O O . GLU A 1 227 ? -16.565 -4.888 10.943 1.00 90.88 227 GLU A O 1
ATOM 1825 N N . MET A 1 228 ? -18.401 -4.616 12.195 1.00 93.12 228 MET A N 1
ATOM 1826 C CA . MET A 1 228 ? -19.310 -4.472 11.052 1.00 93.12 228 MET A CA 1
ATOM 1827 C C . MET A 1 228 ? -19.082 -3.151 10.316 1.00 93.12 228 MET A C 1
ATOM 1829 O O . MET A 1 228 ? -19.082 -3.124 9.088 1.00 93.12 228 MET A O 1
ATOM 1833 N N . GLU A 1 229 ? -18.846 -2.059 11.048 1.00 92.12 229 GLU A N 1
ATOM 1834 C CA . GLU A 1 229 ? -18.472 -0.773 10.454 1.00 92.12 229 GLU A CA 1
ATOM 1835 C C . GLU A 1 229 ? -17.105 -0.849 9.768 1.00 92.12 229 GLU A C 1
ATOM 1837 O O . GLU A 1 229 ? -16.965 -0.322 8.669 1.00 92.12 229 GLU A O 1
ATOM 1842 N N . VAL A 1 230 ? -16.134 -1.565 10.349 1.00 93.00 230 VAL A N 1
ATOM 1843 C CA . VAL A 1 230 ? -14.821 -1.794 9.718 1.00 93.00 230 VAL A CA 1
ATOM 1844 C C . VAL A 1 230 ? -14.972 -2.564 8.400 1.00 93.00 230 VAL A C 1
ATOM 1846 O O . VAL A 1 230 ? -14.375 -2.184 7.390 1.00 93.00 230 VAL A O 1
ATOM 1849 N N . LEU A 1 231 ? -15.797 -3.616 8.367 1.00 93.88 231 LEU A N 1
ATOM 1850 C CA . LEU A 1 231 ? -16.081 -4.369 7.139 1.00 93.88 231 LEU A CA 1
ATOM 1851 C C . LEU A 1 231 ? -16.837 -3.526 6.108 1.00 93.88 231 LEU A C 1
ATOM 1853 O O . LEU A 1 231 ? -16.483 -3.532 4.930 1.00 93.88 231 LEU A O 1
ATOM 1857 N N . LYS A 1 232 ? -17.834 -2.751 6.548 1.00 94.06 232 LYS A N 1
ATOM 1858 C CA . LYS A 1 232 ? -18.563 -1.816 5.686 1.00 94.06 232 LYS A CA 1
ATOM 1859 C C . LYS A 1 232 ? -17.623 -0.771 5.090 1.00 94.06 232 LYS A C 1
ATOM 1861 O O . LYS A 1 232 ? -17.700 -0.500 3.899 1.00 94.06 232 LYS A O 1
ATOM 1866 N N . HIS A 1 233 ? -16.710 -0.217 5.880 1.00 92.75 233 HIS A N 1
ATOM 1867 C CA . HIS A 1 233 ? -15.705 0.719 5.389 1.00 92.75 233 HIS A CA 1
ATOM 1868 C C . HIS A 1 233 ? -14.765 0.050 4.377 1.00 92.75 233 HIS A C 1
ATOM 1870 O O . HIS A 1 233 ? -14.516 0.603 3.310 1.00 92.75 233 HIS A O 1
ATOM 1876 N N . SER A 1 234 ? -14.317 -1.174 4.670 1.00 93.31 234 SER A N 1
ATOM 1877 C CA . SER A 1 234 ? -13.458 -1.961 3.775 1.00 93.31 234 SER A CA 1
ATOM 1878 C C . SER A 1 234 ? -14.131 -2.259 2.429 1.00 93.31 234 SER A C 1
ATOM 1880 O O . SER A 1 234 ? -13.450 -2.294 1.407 1.00 93.31 234 SER A O 1
ATOM 1882 N N . SER A 1 235 ? -15.463 -2.407 2.399 1.00 93.94 235 SER A N 1
ATOM 1883 C CA . SER A 1 235 ? -16.228 -2.655 1.166 1.00 93.94 235 SER A CA 1
ATOM 1884 C C . SER A 1 235 ? -16.053 -1.563 0.102 1.00 93.94 235 SER A C 1
ATOM 1886 O O . SER A 1 235 ? -16.123 -1.865 -1.088 1.00 93.94 235 SER A O 1
ATOM 1888 N N . ASN A 1 236 ? -15.730 -0.327 0.502 1.00 93.06 236 ASN A N 1
ATOM 1889 C CA . ASN A 1 236 ? -15.485 0.790 -0.419 1.00 93.06 236 ASN A CA 1
ATOM 1890 C C . ASN A 1 236 ? -14.252 0.580 -1.316 1.00 93.06 236 ASN A C 1
ATOM 1892 O O . ASN A 1 236 ? -14.090 1.272 -2.322 1.00 93.06 236 ASN A O 1
ATOM 1896 N N . TYR A 1 237 ? -13.366 -0.345 -0.938 1.00 92.88 237 TYR A N 1
ATOM 1897 C CA . TYR A 1 237 ? -12.111 -0.621 -1.638 1.00 92.88 237 TYR A CA 1
ATOM 1898 C C . TYR A 1 237 ? -12.043 -2.055 -2.181 1.00 92.88 237 TYR A C 1
ATOM 1900 O O . TYR A 1 237 ? -10.990 -2.480 -2.648 1.00 92.88 237 TYR A O 1
ATOM 1908 N N . LEU A 1 238 ? -13.142 -2.810 -2.115 1.00 92.75 238 LEU A N 1
ATOM 1909 C CA . LEU A 1 238 ? -13.249 -4.123 -2.748 1.00 92.75 238 LEU A CA 1
ATOM 1910 C C . LEU A 1 238 ? -13.713 -3.986 -4.201 1.00 92.75 238 LEU A C 1
ATOM 1912 O O . LEU A 1 238 ? -14.284 -2.970 -4.595 1.00 92.75 238 LEU A O 1
ATOM 1916 N N . GLU A 1 239 ? -13.494 -5.040 -4.987 1.00 91.19 239 GLU A N 1
ATOM 1917 C CA . GLU A 1 239 ? -14.091 -5.159 -6.319 1.00 91.19 239 GLU A CA 1
ATOM 1918 C C . GLU A 1 239 ? -15.626 -5.060 -6.226 1.00 91.19 239 GLU A C 1
ATOM 1920 O O . GLU A 1 239 ? -16.197 -5.616 -5.279 1.00 91.19 239 GLU A O 1
ATOM 1925 N N . PRO A 1 240 ? -16.316 -4.414 -7.190 1.00 92.06 240 PRO A N 1
ATOM 1926 C CA . PRO A 1 240 ? -17.747 -4.110 -7.083 1.00 92.06 240 PRO A CA 1
ATOM 1927 C C . PRO A 1 240 ? -18.618 -5.319 -6.71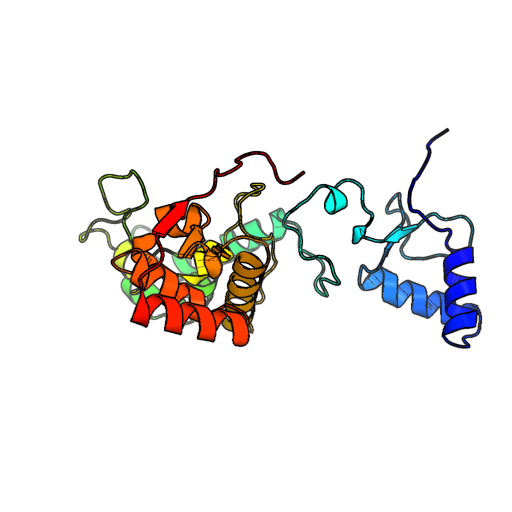9 1.00 92.06 240 PRO A C 1
ATOM 1929 O O . PRO A 1 240 ? -19.396 -5.254 -5.772 1.00 92.06 240 PRO A O 1
ATOM 1932 N N . ALA A 1 241 ? -18.402 -6.459 -7.382 1.00 92.31 241 ALA A N 1
ATOM 1933 C CA . ALA A 1 241 ? -19.158 -7.685 -7.126 1.00 92.31 241 ALA A CA 1
ATOM 1934 C C . ALA A 1 241 ? -18.963 -8.230 -5.696 1.00 92.31 241 ALA A C 1
ATOM 1936 O O . ALA A 1 241 ? -19.903 -8.718 -5.072 1.00 92.31 241 ALA A O 1
ATOM 1937 N N . VAL A 1 242 ? -17.744 -8.136 -5.154 1.00 92.88 242 VAL A N 1
ATOM 1938 C CA . VAL A 1 242 ? -17.435 -8.590 -3.787 1.00 92.88 242 VAL A CA 1
ATOM 1939 C C . VAL A 1 242 ? -17.983 -7.601 -2.760 1.00 92.88 242 VAL A C 1
ATOM 1941 O O . VAL A 1 242 ? -18.466 -8.010 -1.705 1.00 92.88 242 VAL A O 1
ATOM 1944 N N . SER A 1 243 ? -17.919 -6.305 -3.072 1.00 93.75 243 SER A N 1
ATOM 1945 C CA . SER A 1 243 ? -18.465 -5.231 -2.243 1.00 93.75 243 SER A CA 1
ATOM 1946 C C . SER A 1 243 ? -19.974 -5.389 -2.051 1.00 93.75 243 SER A C 1
ATOM 1948 O O . SER A 1 243 ? -20.444 -5.423 -0.913 1.00 93.75 243 SER A O 1
ATOM 1950 N N . GLU A 1 244 ? -20.722 -5.587 -3.139 1.00 94.12 244 GLU A N 1
ATOM 1951 C CA . GLU A 1 244 ? -22.173 -5.805 -3.103 1.00 94.12 244 GLU A CA 1
ATOM 1952 C C . GLU A 1 244 ? -22.543 -7.035 -2.265 1.00 94.12 244 GLU A C 1
ATOM 1954 O O . GLU A 1 244 ? -23.344 -6.931 -1.333 1.00 94.12 244 GLU A O 1
ATOM 1959 N N . ALA A 1 245 ? -21.887 -8.172 -2.516 1.00 92.94 245 ALA A N 1
ATOM 1960 C CA . ALA A 1 245 ? -22.122 -9.402 -1.764 1.00 92.94 245 ALA A CA 1
ATOM 1961 C C . ALA A 1 245 ? -21.797 -9.246 -0.265 1.00 92.94 245 ALA A C 1
ATOM 1963 O O . ALA A 1 245 ? -22.504 -9.774 0.598 1.00 92.94 245 ALA A O 1
ATOM 1964 N N . LEU A 1 246 ? -20.736 -8.505 0.081 1.00 92.88 246 LEU A N 1
ATOM 1965 C CA . LEU A 1 246 ? -20.393 -8.218 1.475 1.00 92.88 246 LEU A CA 1
ATOM 1966 C C . LEU A 1 246 ? -21.453 -7.333 2.139 1.00 92.88 246 LEU A C 1
ATOM 1968 O O . LEU A 1 246 ? -21.832 -7.594 3.280 1.00 92.88 246 LEU A O 1
ATOM 1972 N N . LEU A 1 247 ? -21.930 -6.295 1.452 1.00 93.56 247 LEU A N 1
ATOM 1973 C CA . LEU A 1 247 ? -22.959 -5.399 1.980 1.00 93.56 247 LEU A CA 1
ATOM 1974 C C . LEU A 1 247 ? -24.279 -6.141 2.229 1.00 93.56 247 LEU A C 1
ATOM 1976 O O . LEU A 1 247 ? -24.907 -5.928 3.269 1.00 93.56 247 LEU A O 1
ATOM 1980 N N . GLU A 1 248 ? -24.661 -7.062 1.344 1.00 92.75 248 GLU A N 1
ATOM 1981 C CA . GLU A 1 248 ? -25.819 -7.939 1.546 1.00 92.75 248 GLU A CA 1
ATOM 1982 C C . GLU A 1 248 ? -25.624 -8.879 2.750 1.00 92.75 248 GLU A C 1
ATOM 1984 O O . GLU A 1 248 ? -26.509 -9.023 3.602 1.00 92.75 248 GLU A O 1
ATOM 1989 N N . LEU A 1 249 ? -24.438 -9.478 2.886 1.00 91.50 249 LEU A N 1
ATOM 1990 C CA . LEU A 1 249 ? -24.106 -10.337 4.024 1.00 91.50 249 LEU A CA 1
ATOM 1991 C C . LEU A 1 249 ? -24.151 -9.572 5.360 1.00 91.50 249 LEU A C 1
ATOM 1993 O O . LEU A 1 249 ? -24.662 -10.089 6.361 1.00 91.50 249 LEU A O 1
ATOM 1997 N N . LEU A 1 250 ? -23.650 -8.333 5.373 1.00 91.75 250 LEU A N 1
ATOM 1998 C CA . LEU A 1 250 ? -23.693 -7.438 6.532 1.00 91.75 250 LEU A CA 1
ATOM 1999 C C . LEU A 1 250 ? -25.131 -7.057 6.910 1.00 91.75 250 LEU A C 1
ATOM 2001 O O . LEU A 1 250 ? -25.428 -6.949 8.100 1.00 91.75 250 LEU A O 1
ATOM 2005 N N . ALA A 1 251 ? -26.019 -6.886 5.927 1.00 90.00 251 ALA A N 1
ATOM 2006 C CA . ALA A 1 251 ? -27.423 -6.556 6.159 1.00 90.00 251 ALA A CA 1
ATOM 2007 C C . ALA A 1 251 ? -28.248 -7.751 6.670 1.00 90.00 251 ALA A C 1
ATOM 2009 O O . ALA A 1 251 ? -29.155 -7.566 7.480 1.00 90.00 251 ALA A O 1
ATOM 2010 N N . THR A 1 252 ? -27.947 -8.969 6.209 1.00 89.12 252 THR A N 1
ATOM 2011 C CA . THR A 1 252 ? -28.779 -10.153 6.482 1.00 89.12 252 THR A CA 1
ATOM 2012 C C . THR A 1 252 ? -28.359 -10.931 7.722 1.00 89.12 252 THR A C 1
ATOM 2014 O O . THR A 1 252 ? -29.214 -11.337 8.505 1.00 89.12 252 THR A O 1
ATOM 2017 N N . SER A 1 253 ? -27.062 -11.208 7.880 1.00 82.81 253 SER A N 1
ATOM 2018 C CA . SER A 1 253 ? -26.606 -12.262 8.801 1.00 82.81 253 SER A CA 1
ATOM 2019 C C . SER A 1 253 ? -25.426 -11.882 9.687 1.00 82.81 253 SER A C 1
ATOM 2021 O O . SER A 1 253 ? -25.162 -12.639 10.611 1.00 82.81 253 SER A O 1
ATOM 2023 N N . GLN A 1 254 ? -24.739 -10.763 9.411 1.00 85.62 254 GLN A N 1
ATOM 2024 C CA . GLN A 1 254 ? -23.507 -10.306 10.078 1.00 85.62 254 GLN A CA 1
ATOM 2025 C C . GLN A 1 254 ? -22.414 -11.397 10.172 1.00 85.62 254 GLN A C 1
ATOM 2027 O O . GLN A 1 254 ? -22.495 -12.308 10.998 1.00 85.62 254 GLN A O 1
ATOM 2032 N N . PRO A 1 255 ? -21.354 -11.339 9.347 1.00 90.44 255 PRO A N 1
ATOM 2033 C CA . PRO A 1 255 ? -20.343 -12.386 9.332 1.00 90.44 255 PRO A CA 1
ATOM 2034 C C . PRO A 1 255 ? -19.552 -12.433 10.641 1.00 90.44 255 PRO A C 1
ATOM 2036 O O . PRO A 1 255 ? -19.242 -11.405 11.245 1.00 90.44 255 PRO A O 1
ATOM 2039 N N . LYS A 1 256 ? -19.136 -13.636 11.043 1.00 92.88 256 LYS A N 1
ATOM 2040 C CA . LYS A 1 256 ? -18.181 -13.794 12.142 1.00 92.88 256 LYS A CA 1
ATOM 2041 C C . LYS A 1 256 ? -16.813 -13.289 11.689 1.00 92.88 256 LYS A C 1
ATOM 2043 O O . LYS A 1 256 ? -16.261 -13.810 10.719 1.00 92.88 256 LYS A O 1
ATOM 2048 N N . VAL A 1 257 ? -16.242 -12.328 12.412 1.00 93.94 257 VAL A N 1
ATOM 2049 C CA . VAL A 1 257 ? -14.915 -11.784 12.097 1.00 93.94 257 VAL A CA 1
ATOM 2050 C C . VAL A 1 257 ? -13.827 -12.589 12.799 1.00 93.94 257 VAL A C 1
ATOM 2052 O O . VAL A 1 257 ? -13.878 -12.858 13.999 1.00 93.94 257 VAL A O 1
ATOM 2055 N N . MET A 1 258 ? -12.836 -13.009 12.022 1.00 94.94 258 MET A N 1
ATOM 2056 C CA . MET A 1 258 ? -11.659 -13.746 12.465 1.00 94.94 258 MET A CA 1
ATOM 2057 C C . MET A 1 258 ? -10.421 -12.992 11.996 1.00 94.94 258 MET A C 1
ATOM 2059 O O . MET A 1 258 ? -10.334 -12.610 10.834 1.00 94.94 258 MET A O 1
ATOM 2063 N N . TYR A 1 259 ? -9.433 -12.804 12.869 1.00 93.12 259 TYR A N 1
ATOM 2064 C CA . TYR A 1 259 ? -8.202 -12.115 12.483 1.00 93.12 259 TYR A CA 1
ATOM 2065 C C . TYR A 1 259 ? -7.102 -13.101 12.111 1.00 93.12 259 TYR A C 1
ATOM 2067 O O . TYR A 1 259 ? -6.818 -14.037 12.860 1.00 93.12 259 TYR A O 1
ATOM 2075 N N . GLN A 1 260 ? -6.470 -12.858 10.968 1.00 92.44 260 GLN A N 1
ATOM 2076 C CA . GLN A 1 260 ? -5.357 -13.652 10.460 1.00 92.44 260 GLN A CA 1
ATOM 2077 C C . GLN A 1 260 ? -4.133 -13.558 11.395 1.00 92.44 260 GLN A C 1
ATOM 2079 O O . GLN A 1 260 ? -3.941 -12.539 12.076 1.00 92.44 260 GLN A O 1
ATOM 2084 N N . PRO A 1 261 ? -3.270 -14.592 11.457 1.00 88.00 261 PRO A N 1
ATOM 2085 C CA . PRO A 1 261 ? -1.939 -14.431 12.032 1.00 88.00 261 PRO A CA 1
ATOM 2086 C C . PRO A 1 261 ? -1.180 -13.341 11.261 1.00 88.00 261 PRO A C 1
ATOM 2088 O O . PRO A 1 261 ? -1.381 -13.166 10.066 1.00 88.00 261 PRO A O 1
ATOM 2091 N N . TYR A 1 262 ? -0.340 -12.582 11.966 1.00 83.19 262 TYR A N 1
ATOM 2092 C CA . TYR A 1 262 ? 0.432 -11.499 11.358 1.00 83.19 262 TYR A CA 1
ATOM 2093 C C . TYR A 1 262 ? 1.898 -11.882 11.404 1.00 83.19 262 TYR A C 1
ATOM 2095 O O . TYR A 1 262 ? 2.445 -12.057 12.497 1.00 83.19 262 TYR A O 1
ATOM 2103 N N . ASP A 1 263 ? 2.480 -12.053 10.227 1.00 82.12 263 ASP A N 1
ATOM 2104 C CA . ASP A 1 263 ? 3.870 -12.413 10.037 1.00 82.12 263 ASP A CA 1
ATOM 2105 C C . ASP A 1 263 ? 4.732 -11.144 10.020 1.00 82.12 263 ASP A C 1
ATOM 2107 O O . ASP A 1 263 ? 4.639 -10.307 9.117 1.00 82.12 263 ASP A O 1
ATOM 2111 N N . TRP A 1 264 ? 5.545 -11.007 11.069 1.00 78.44 264 TRP A N 1
ATOM 2112 C CA . TRP A 1 264 ? 6.507 -9.919 11.253 1.00 78.44 264 TRP A CA 1
ATOM 2113 C C . TRP A 1 264 ? 7.837 -10.168 10.540 1.00 78.44 264 TRP A C 1
ATOM 2115 O O . TRP A 1 264 ? 8.723 -9.318 10.614 1.00 78.44 264 TRP A O 1
ATOM 2125 N N . GLY A 1 265 ? 7.998 -11.319 9.881 1.00 72.75 265 GLY A N 1
ATOM 2126 C CA . GLY A 1 265 ? 9.152 -11.601 9.045 1.00 72.75 265 GLY A CA 1
ATOM 2127 C C . GLY A 1 265 ? 9.345 -10.511 7.996 1.00 72.75 265 GLY A C 1
ATOM 2128 O O . GLY A 1 265 ? 8.374 -9.911 7.513 1.00 72.75 265 GLY A O 1
ATOM 2129 N N . LEU A 1 266 ? 10.610 -10.250 7.665 1.00 65.62 266 LEU A N 1
ATOM 2130 C CA . LEU A 1 266 ? 10.951 -9.332 6.590 1.00 65.62 266 LEU A CA 1
ATOM 2131 C C . LEU A 1 266 ? 10.336 -9.831 5.284 1.00 65.62 266 LEU A C 1
ATOM 2133 O O . LEU A 1 266 ? 10.226 -11.031 5.034 1.00 65.62 266 LEU A O 1
ATOM 2137 N N . ASN A 1 267 ? 9.899 -8.883 4.468 1.00 61.94 267 ASN A N 1
ATOM 2138 C CA . ASN A 1 267 ? 9.374 -9.122 3.137 1.00 61.94 267 ASN A CA 1
ATOM 2139 C C . ASN A 1 267 ? 10.526 -9.416 2.153 1.00 61.94 267 ASN A C 1
ATOM 2141 O O . ASN A 1 267 ? 10.663 -8.694 1.170 1.00 61.94 267 ASN A O 1
ATOM 2145 N N . CYS A 1 268 ? 11.387 -10.390 2.463 1.00 52.06 268 CYS A N 1
ATOM 2146 C CA . CYS A 1 268 ? 12.486 -10.884 1.633 1.00 52.06 268 CYS A CA 1
ATOM 2147 C C . CYS A 1 268 ? 12.927 -12.291 2.053 1.00 52.06 268 CYS A C 1
ATOM 2149 O O . CYS A 1 268 ? 12.632 -12.706 3.200 1.00 52.06 268 CYS A O 1
#

InterPro domains:
  IPR000591 DEP domain [PF00610] (2-59)
  IPR000591 DEP domain [PS50186] (1-61)
  IPR000591 DEP domain [SM00049] (1-61)
  IPR006869 Domain of unknown function DUF547 [PF04784] (136-196)
  IPR036388 Winged helix-like DNA-binding domain superfamily [G3DSA:1.10.10.10] (1-101)
  IPR036390 Winged helix DNA-binding domain superfamily [SSF46785] (2-70)

Secondary structure (DSSP, 8-state):
----SS-EEHHHHHHHHHHHHT--HHHHHHHHHHHHHTTSEEETTSS-S--SSS-EEEEGGG-TTGGG-TTSPSS--SSPPPPHHHHHHHHHHHHHHHHHHTB-TTSS-B-HHHHHT-HHHHHHHHHH--STTPPPTT-SS-SS-TT-GGGGGS-SS--GGGGGT---SBTTSPPP----TTTHHHHHHHHHHHHIIIIIEEEETTTTEEEE-HHHHHTHHHH-SSHHHHHHHHHTTS-HHHHHHHHHHHHHT-PEEEEPP---SB--

Radius of gyration: 23.86 Å; chains: 1; bounding box: 60×56×65 Å

pLDDT: mean 76.65, std 14.33, range [41.59, 95.31]

Foldseek 3Di:
DDDDPQKDALQVQLVVQCVPVVDDSVVSQVVQLVCLVQQQKAFPVNPDSGDHDRTIIHGPCPPPQNVLFLFAPPDGPSDDDDPPVVVVVVLVVLVVVLQVVQADPVNPDGPLVVLLPDPSLVLSCLPPAADLQPAAFPHPHGPDDPPRSCNSSGDPAGDLLVQLADDPQFNLGFHDDDDDSVCSVVVSLVSLLVSVVSVQWDADLVQLEIEHECSCVRVVVRQDPDPLSSQLSSLVNYDVVVSVSSVVSSVPPHGHYDYDDTTRDGSD